Protein AF-A0A7H9B2F5-F1 (afdb_monomer_lite)

Structure (mmCIF, N/CA/C/O backbone):
data_AF-A0A7H9B2F5-F1
#
_entry.id   AF-A0A7H9B2F5-F1
#
loop_
_atom_site.group_PDB
_atom_site.id
_atom_site.type_symbol
_atom_site.label_atom_id
_atom_site.label_alt_id
_atom_site.label_comp_id
_atom_site.label_asym_id
_atom_site.label_entity_id
_atom_site.label_seq_id
_atom_site.pdbx_PDB_ins_code
_atom_site.Cartn_x
_atom_site.Cartn_y
_atom_site.Cartn_z
_atom_site.occupancy
_atom_site.B_iso_or_equiv
_atom_site.auth_seq_id
_atom_site.auth_comp_id
_atom_site.auth_asym_id
_atom_site.auth_atom_id
_atom_site.pdbx_PDB_model_num
ATOM 1 N N . MET A 1 1 ? 0.774 51.912 6.877 1.00 49.53 1 MET A N 1
ATOM 2 C CA . MET A 1 1 ? 1.762 52.799 7.530 1.00 49.53 1 MET A CA 1
ATOM 3 C C . MET A 1 1 ? 2.491 51.975 8.573 1.00 49.53 1 MET A C 1
ATOM 5 O O . MET A 1 1 ? 1.818 51.402 9.417 1.00 49.53 1 MET A O 1
ATOM 9 N N . TYR A 1 2 ? 3.813 51.846 8.476 1.00 42.84 2 TYR A N 1
ATOM 10 C CA . TYR A 1 2 ? 4.611 51.125 9.469 1.00 42.84 2 TYR A CA 1
ATOM 11 C C . TYR A 1 2 ? 5.087 52.125 10.519 1.00 42.84 2 TYR A C 1
ATOM 13 O O . TYR A 1 2 ? 5.797 53.071 10.189 1.00 42.84 2 TYR A O 1
ATOM 21 N N . PHE A 1 3 ? 4.648 51.939 11.760 1.00 46.88 3 PHE A N 1
ATOM 22 C CA . PHE A 1 3 ? 5.163 52.673 12.910 1.00 46.88 3 PHE A CA 1
ATOM 23 C C . PHE A 1 3 ? 6.195 51.792 13.604 1.00 46.88 3 PHE A C 1
ATOM 25 O O . PHE A 1 3 ? 5.877 50.684 14.030 1.00 46.88 3 PHE A O 1
ATOM 32 N N . GLN A 1 4 ? 7.429 52.280 13.685 1.00 39.31 4 GLN A N 1
ATOM 33 C CA . GLN A 1 4 ? 8.522 51.589 14.353 1.00 39.31 4 GLN A CA 1
ATOM 34 C C . GLN A 1 4 ? 8.758 52.260 15.704 1.00 39.31 4 GLN A C 1
ATOM 36 O O . GLN A 1 4 ? 9.202 53.404 15.762 1.00 39.31 4 GLN A O 1
ATOM 41 N N . VAL A 1 5 ? 8.416 51.561 16.786 1.00 49.44 5 VAL A N 1
ATOM 42 C CA . VAL A 1 5 ? 8.681 52.002 18.161 1.00 49.44 5 VAL A CA 1
ATOM 43 C C . VAL A 1 5 ? 9.896 51.223 18.672 1.00 49.44 5 VAL A C 1
ATOM 45 O O . VAL A 1 5 ? 9.888 49.994 18.580 1.00 49.44 5 VAL A O 1
ATOM 48 N N . PRO A 1 6 ? 10.955 51.879 19.177 1.00 47.12 6 PRO A N 1
ATOM 49 C CA . PRO A 1 6 ? 12.075 51.170 19.779 1.00 47.12 6 PRO A CA 1
ATOM 50 C C . PRO A 1 6 ? 11.696 50.706 21.193 1.00 47.12 6 PRO A C 1
ATOM 52 O O . PRO A 1 6 ? 11.426 51.531 22.065 1.00 47.12 6 PRO A O 1
ATOM 55 N N . CYS A 1 7 ? 11.705 49.392 21.429 1.00 45.12 7 CYS A N 1
ATOM 56 C CA . CYS A 1 7 ? 11.610 48.814 22.769 1.00 45.12 7 CYS A CA 1
ATOM 57 C C . CYS A 1 7 ? 12.839 47.956 23.089 1.00 45.12 7 CYS A C 1
ATOM 59 O O . CYS A 1 7 ? 13.355 47.208 22.258 1.00 45.12 7 CYS A O 1
ATOM 61 N N . ILE A 1 8 ? 13.287 48.145 24.325 1.00 52.19 8 ILE A N 1
ATOM 62 C CA . ILE A 1 8 ? 14.371 47.480 25.040 1.00 52.19 8 ILE A CA 1
ATOM 63 C C . ILE A 1 8 ? 13.946 46.016 25.293 1.00 52.19 8 ILE A C 1
ATOM 65 O O . ILE A 1 8 ? 12.758 45.741 25.434 1.00 52.19 8 ILE A O 1
ATOM 69 N N . ASP A 1 9 ? 14.907 45.089 25.289 1.00 50.59 9 ASP A N 1
ATOM 70 C CA . ASP A 1 9 ? 14.752 43.642 25.560 1.00 50.59 9 ASP A CA 1
ATOM 71 C C . ASP A 1 9 ? 14.281 42.719 24.416 1.00 50.59 9 ASP A C 1
ATOM 73 O O . ASP A 1 9 ? 13.688 41.664 24.638 1.00 50.59 9 ASP A O 1
ATOM 77 N N . GLY A 1 10 ? 14.648 43.039 23.170 1.00 55.56 10 GLY A N 1
ATOM 78 C CA . GLY A 1 10 ? 14.778 42.024 22.108 1.00 55.56 10 GLY A CA 1
ATOM 79 C C . GLY A 1 10 ? 13.472 41.448 21.544 1.00 55.56 10 GLY A C 1
ATOM 80 O O . GLY A 1 10 ? 13.512 40.484 20.779 1.00 55.56 10 GLY A O 1
ATOM 81 N N . LEU A 1 11 ? 12.322 42.042 21.864 1.00 46.34 11 LEU A N 1
ATOM 82 C CA . LEU A 1 11 ? 11.025 41.662 21.312 1.00 46.34 11 LEU A CA 1
ATOM 83 C C . LEU A 1 11 ? 10.592 42.670 20.235 1.00 46.34 11 LEU A C 1
ATOM 85 O O . LEU A 1 11 ? 10.123 43.764 20.542 1.00 46.34 11 LEU A O 1
ATOM 89 N N . ILE A 1 12 ? 10.739 42.310 18.956 1.00 51.47 12 ILE A N 1
ATOM 90 C CA . ILE A 1 12 ? 10.224 43.121 17.843 1.00 51.47 12 ILE A CA 1
ATOM 91 C C . ILE A 1 12 ? 8.758 42.748 17.612 1.00 51.47 12 ILE A C 1
ATOM 93 O O . ILE A 1 12 ? 8.454 41.673 17.095 1.00 51.47 12 ILE A O 1
ATOM 97 N N . ILE A 1 13 ? 7.840 43.642 17.983 1.00 52.41 13 ILE A N 1
ATOM 98 C CA . ILE A 1 13 ? 6.408 43.502 17.697 1.00 52.41 13 ILE A CA 1
ATOM 99 C C . ILE A 1 13 ? 6.104 44.264 16.404 1.00 52.41 13 ILE A C 1
ATOM 101 O O . ILE A 1 13 ?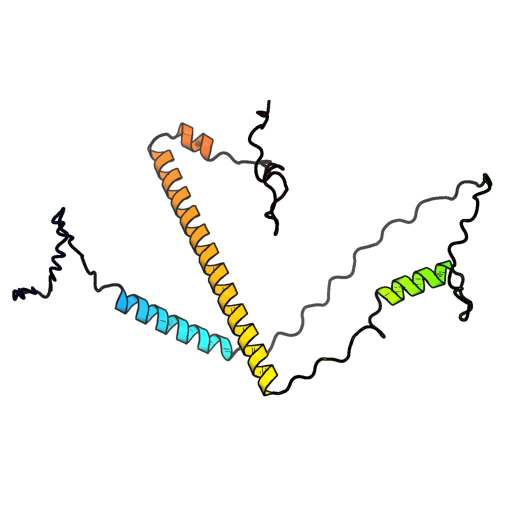 6.167 45.491 16.366 1.00 52.41 13 ILE A O 1
ATOM 105 N N . ALA A 1 14 ? 5.770 43.540 15.334 1.00 52.62 14 ALA A N 1
ATOM 106 C CA . ALA A 1 14 ? 5.334 44.133 14.073 1.00 52.62 14 ALA A CA 1
ATOM 107 C C . ALA A 1 14 ? 3.800 44.160 14.001 1.00 52.62 14 ALA A C 1
ATOM 109 O O . ALA A 1 14 ? 3.149 43.116 14.026 1.00 52.62 14 ALA A O 1
ATOM 110 N N . PHE A 1 15 ? 3.220 45.356 13.883 1.00 47.34 15 PHE A N 1
ATOM 111 C CA . PHE A 1 15 ? 1.785 45.542 13.668 1.00 47.34 15 PHE A CA 1
ATOM 112 C C . PHE A 1 15 ? 1.489 45.635 12.170 1.00 47.34 15 PHE A C 1
ATOM 114 O O . PHE A 1 15 ? 1.971 46.541 11.489 1.00 47.34 15 PHE A O 1
ATOM 121 N N . VAL A 1 16 ? 0.663 44.724 11.654 1.00 50.44 16 VAL A N 1
ATOM 122 C CA . VAL A 1 16 ? 0.131 44.808 10.288 1.00 50.44 16 VAL A CA 1
ATOM 123 C C . VAL A 1 16 ? -1.347 45.160 10.381 1.00 50.44 16 VAL A C 1
ATOM 125 O O . VAL A 1 16 ? -2.186 44.319 10.687 1.00 50.44 16 VAL A O 1
ATOM 128 N N . VAL A 1 17 ? -1.665 46.430 10.134 1.00 48.66 17 VAL A N 1
ATOM 129 C CA . VAL A 1 17 ? -3.048 46.912 10.055 1.00 48.66 17 VAL A CA 1
ATOM 130 C C . VAL A 1 17 ? -3.530 46.715 8.622 1.00 48.66 17 VAL A C 1
ATOM 132 O O . VAL A 1 17 ? -3.062 47.397 7.710 1.00 48.66 17 VAL A O 1
ATOM 135 N N . THR A 1 18 ? -4.452 45.776 8.413 1.00 48.97 18 THR A N 1
ATOM 136 C CA . THR A 1 18 ? -5.140 45.602 7.128 1.00 48.97 18 THR A CA 1
ATOM 137 C C . THR A 1 18 ? -6.490 46.314 7.180 1.00 48.97 18 THR A C 1
ATOM 139 O O . THR A 1 18 ? -7.302 46.082 8.070 1.00 48.97 18 THR A O 1
ATOM 142 N N . PHE A 1 19 ? -6.709 47.245 6.249 1.00 42.31 19 PHE A N 1
ATOM 143 C CA . PHE A 1 19 ? -7.949 48.012 6.142 1.00 42.31 19 PHE A CA 1
ATOM 144 C C . PHE A 1 19 ? -8.913 47.271 5.211 1.00 42.31 19 PHE A C 1
ATOM 146 O O . PHE A 1 19 ? -8.687 47.201 4.003 1.00 42.31 19 PHE A O 1
ATOM 153 N N . HIS A 1 20 ? -9.988 46.720 5.772 1.00 44.94 20 HIS A N 1
ATOM 154 C CA . HIS A 1 20 ? -11.101 46.151 5.016 1.00 44.94 20 HIS A CA 1
ATOM 155 C C . HIS A 1 20 ? -12.390 46.886 5.420 1.00 44.94 20 HIS A C 1
ATOM 157 O O . HIS A 1 20 ? -12.551 47.191 6.603 1.00 44.94 20 HIS A O 1
ATOM 163 N N . PRO A 1 21 ? -13.305 47.213 4.487 1.00 55.81 21 PRO A N 1
ATOM 164 C CA . PRO A 1 21 ? -14.324 48.242 4.712 1.00 55.81 21 PRO A CA 1
ATOM 165 C C . PRO A 1 21 ? -15.425 47.878 5.726 1.00 55.81 21 PRO A C 1
ATOM 167 O O . PRO A 1 21 ? -16.288 48.710 5.976 1.00 55.81 21 PRO A O 1
ATOM 170 N N . PHE A 1 22 ? -15.403 46.686 6.336 1.00 48.56 22 PHE A N 1
ATOM 171 C CA . PHE A 1 22 ? -16.465 46.235 7.245 1.00 48.56 22 PHE A CA 1
ATOM 172 C C . PHE A 1 22 ? -16.018 45.654 8.598 1.00 48.56 22 PHE A C 1
ATOM 174 O O . PHE A 1 22 ? -16.879 45.275 9.387 1.00 48.56 22 PHE A O 1
ATOM 181 N N . CYS A 1 23 ? -14.724 45.608 8.938 1.00 43.06 23 CYS A N 1
ATOM 182 C CA . CYS A 1 23 ? -14.305 45.240 10.301 1.00 43.06 23 CYS A CA 1
ATOM 183 C C . CYS A 1 23 ? -12.811 45.510 10.534 1.00 43.06 23 CYS A C 1
ATOM 185 O O . CYS A 1 23 ? -11.985 45.058 9.742 1.00 43.06 23 CYS A O 1
ATOM 187 N N . MET A 1 24 ? -12.447 46.186 11.632 1.00 40.00 24 MET A N 1
ATOM 188 C CA . MET A 1 24 ? -11.059 46.218 12.111 1.00 40.00 24 MET A CA 1
ATOM 189 C C . MET A 1 24 ? -10.807 45.000 13.001 1.00 40.00 24 MET A C 1
ATOM 191 O O . MET A 1 24 ? -11.323 44.930 14.114 1.00 40.00 24 MET A O 1
ATOM 195 N N . ILE A 1 25 ? -9.993 44.055 12.530 1.00 46.81 25 ILE A N 1
ATOM 196 C CA . ILE A 1 25 ? -9.502 42.933 13.338 1.00 46.81 25 ILE A CA 1
ATOM 197 C C . ILE A 1 25 ? -8.002 43.143 13.553 1.00 46.81 25 ILE A C 1
ATOM 199 O O . ILE A 1 25 ? -7.230 43.155 12.597 1.00 46.81 25 ILE A O 1
ATOM 203 N N . ILE A 1 26 ? -7.587 43.310 14.811 1.00 48.00 26 ILE A N 1
ATOM 204 C CA . ILE A 1 26 ? -6.173 43.325 15.199 1.00 48.00 26 ILE A CA 1
ATOM 205 C C . ILE A 1 26 ? -5.776 41.882 15.515 1.00 48.00 26 ILE A C 1
ATOM 207 O O . ILE A 1 26 ? -6.131 41.347 16.564 1.00 48.00 26 ILE A O 1
ATOM 211 N N . THR A 1 27 ? -5.061 41.228 14.602 1.00 50.88 27 THR A N 1
ATOM 212 C CA . THR A 1 27 ? -4.511 39.887 14.841 1.00 50.88 27 THR A CA 1
ATOM 213 C C . THR A 1 27 ? -3.106 39.989 15.426 1.00 50.88 27 THR A C 1
ATOM 215 O O . THR A 1 27 ? -2.195 40.496 14.771 1.00 50.88 27 THR A O 1
ATOM 218 N N . PHE A 1 28 ? -2.920 39.475 16.643 1.00 49.50 28 PHE A N 1
ATOM 219 C CA . PHE A 1 28 ? -1.603 39.270 17.246 1.00 49.50 28 PHE A CA 1
ATOM 220 C C . PHE A 1 28 ? -0.952 38.024 16.639 1.00 49.50 28 PHE A C 1
ATOM 222 O O . PHE A 1 28 ? -1.488 36.923 16.753 1.00 49.50 28 PHE A O 1
ATOM 229 N N . PHE A 1 29 ? 0.201 38.190 15.991 1.00 48.59 29 PHE A N 1
ATOM 230 C CA . PHE A 1 29 ? 0.968 37.086 15.420 1.00 48.59 29 PHE A CA 1
ATOM 231 C C . PHE A 1 29 ? 2.245 36.885 16.241 1.00 48.59 29 PHE A C 1
ATOM 233 O O . PHE A 1 29 ? 3.187 37.671 16.161 1.00 48.59 29 PHE A O 1
ATOM 240 N N . GLN A 1 30 ? 2.251 35.856 17.087 1.00 45.12 30 GLN A N 1
ATOM 241 C CA . GLN A 1 30 ? 3.385 35.511 17.938 1.00 45.12 30 GLN A CA 1
ATOM 242 C C . GLN A 1 30 ? 4.380 34.663 17.135 1.00 45.12 30 GLN A C 1
ATOM 244 O O . GLN A 1 30 ? 4.154 33.478 16.899 1.00 45.12 30 GLN A O 1
ATOM 249 N N . ILE A 1 31 ? 5.478 35.275 16.685 1.00 51.62 31 ILE A N 1
ATOM 250 C CA . ILE A 1 31 ? 6.551 34.585 15.955 1.00 51.62 31 ILE A CA 1
ATOM 251 C C . ILE A 1 31 ? 7.520 33.982 16.978 1.00 51.62 31 ILE A C 1
ATOM 253 O O . ILE A 1 31 ? 8.380 34.671 17.521 1.00 51.62 31 ILE A O 1
ATOM 257 N N . GLN A 1 32 ? 7.386 32.684 17.261 1.00 49.34 32 GLN A N 1
ATOM 258 C CA . GLN A 1 32 ? 8.409 31.936 17.995 1.00 49.34 32 GLN A CA 1
ATOM 259 C C . GLN A 1 32 ? 9.575 31.603 17.055 1.00 49.34 32 GLN A C 1
ATOM 261 O O . GLN A 1 32 ? 9.466 30.750 16.180 1.00 49.34 32 GLN A O 1
ATOM 266 N N . HIS A 1 33 ? 10.719 32.248 17.272 1.00 54.28 33 HIS A N 1
ATOM 267 C CA . HIS A 1 33 ? 11.975 32.044 16.536 1.00 54.28 33 HIS A CA 1
ATOM 268 C C . HIS A 1 33 ? 12.666 30.681 16.795 1.00 54.28 33 HIS A C 1
ATOM 270 O O . HIS A 1 33 ? 13.777 30.457 16.324 1.00 54.28 33 HIS A O 1
ATOM 276 N N . ALA A 1 34 ? 12.034 29.760 17.531 1.00 53.81 34 ALA A N 1
ATOM 277 C CA . ALA A 1 34 ? 12.661 28.525 18.014 1.00 53.81 34 ALA A CA 1
ATOM 278 C C . ALA A 1 34 ? 12.701 27.369 16.992 1.00 53.81 34 ALA A C 1
ATOM 280 O O . ALA A 1 34 ? 13.376 26.374 17.223 1.00 53.81 34 ALA A O 1
ATOM 281 N N . THR A 1 35 ? 12.003 27.460 15.857 1.00 58.97 35 THR A N 1
ATOM 282 C CA . THR A 1 35 ? 11.852 26.311 14.940 1.00 58.97 35 THR A CA 1
ATOM 283 C C . THR A 1 35 ? 12.919 26.227 13.847 1.00 58.97 35 THR A C 1
ATOM 285 O O . THR A 1 35 ? 13.112 25.161 13.267 1.00 58.97 35 THR A O 1
ATOM 288 N N . LEU A 1 36 ? 13.638 27.314 13.552 1.00 59.78 36 LEU A N 1
ATOM 289 C CA . LEU A 1 36 ? 14.577 27.350 12.424 1.00 59.78 36 LEU A CA 1
ATOM 290 C C . LEU A 1 36 ? 15.917 26.664 12.726 1.00 59.78 36 LEU A C 1
ATOM 292 O O . LEU A 1 36 ? 16.461 25.988 11.855 1.00 59.78 36 LEU A O 1
ATOM 296 N N . THR A 1 37 ? 16.432 26.780 13.953 1.00 61.34 37 THR A N 1
ATOM 297 C CA . THR A 1 37 ? 17.691 26.127 14.353 1.00 61.34 37 THR A CA 1
ATOM 298 C C . THR A 1 37 ? 17.519 24.624 14.552 1.00 61.34 37 THR A C 1
ATOM 300 O O . THR A 1 37 ? 18.379 23.843 14.145 1.00 61.34 37 THR A O 1
ATOM 303 N N . ASP A 1 38 ? 16.374 24.197 15.086 1.00 65.50 38 ASP A N 1
ATOM 304 C CA . ASP A 1 38 ? 16.067 22.778 15.270 1.00 65.50 38 ASP A CA 1
ATOM 305 C C . ASP A 1 38 ? 15.912 22.059 13.925 1.00 65.50 38 ASP A C 1
ATOM 307 O O . ASP A 1 38 ? 16.462 20.974 13.734 1.00 65.50 38 ASP A O 1
ATOM 311 N N . LEU A 1 39 ? 15.261 22.691 12.943 1.00 68.50 39 LEU A N 1
ATOM 312 C CA . LEU A 1 39 ? 15.142 22.127 11.597 1.00 68.50 39 LEU A CA 1
ATOM 313 C C . LEU A 1 39 ? 16.494 22.020 10.877 1.00 68.50 39 LEU A C 1
ATOM 315 O O . LEU A 1 39 ? 16.726 21.029 10.185 1.00 68.50 39 LEU A O 1
ATOM 319 N N . LEU A 1 40 ? 17.405 22.979 11.077 1.00 74.62 40 LEU A N 1
ATOM 320 C CA . LEU A 1 40 ? 18.754 22.948 10.498 1.00 74.62 40 LEU A CA 1
ATOM 321 C C . LEU A 1 40 ? 19.593 21.782 11.048 1.00 74.62 40 LEU A C 1
ATOM 323 O O . LEU A 1 40 ? 20.203 21.047 10.272 1.00 74.62 40 LEU A O 1
ATOM 327 N N . THR A 1 41 ? 19.549 21.532 12.361 1.00 72.25 41 THR A N 1
ATOM 328 C CA . THR A 1 41 ? 20.284 20.401 12.965 1.00 72.25 41 THR A CA 1
ATOM 329 C C . THR A 1 41 ? 19.709 19.034 12.574 1.00 72.25 41 THR A C 1
ATOM 331 O O . THR A 1 41 ? 20.451 18.055 12.451 1.00 72.25 41 THR A O 1
ATOM 334 N N . ILE A 1 42 ? 18.395 18.944 12.336 1.00 76.00 42 ILE A N 1
ATOM 335 C CA . ILE A 1 42 ? 17.743 17.726 11.830 1.00 76.00 42 ILE A CA 1
ATOM 336 C C . ILE A 1 42 ? 18.176 17.446 10.382 1.00 76.00 42 ILE A C 1
ATOM 338 O O . ILE A 1 42 ? 18.455 16.294 10.038 1.00 76.00 42 ILE A O 1
ATOM 342 N N . LEU A 1 43 ? 18.291 18.489 9.556 1.00 76.62 43 LEU A N 1
ATOM 343 C CA . LEU A 1 43 ? 18.748 18.388 8.167 1.00 76.62 43 LEU A CA 1
ATOM 344 C C . LEU A 1 43 ? 20.214 17.938 8.075 1.00 76.62 43 LEU A C 1
ATOM 346 O O . LEU A 1 43 ? 20.525 17.022 7.312 1.00 76.62 43 LEU A O 1
ATOM 350 N N . GLU A 1 44 ? 21.101 18.488 8.907 1.00 77.88 44 GLU A N 1
ATOM 351 C CA . GLU A 1 44 ? 22.510 18.068 8.959 1.00 77.88 44 GLU A CA 1
ATOM 352 C C . GLU A 1 44 ? 22.676 16.605 9.405 1.00 77.88 44 GLU A C 1
ATOM 354 O O . GLU A 1 44 ? 23.494 15.867 8.845 1.00 77.88 44 GLU A O 1
ATOM 359 N N . ARG A 1 45 ? 21.855 16.131 10.356 1.00 75.69 45 ARG A N 1
ATOM 360 C CA . ARG A 1 45 ? 21.855 14.712 10.763 1.00 75.69 45 ARG A CA 1
ATOM 361 C C . ARG A 1 45 ? 21.381 13.782 9.648 1.00 75.69 45 ARG A C 1
ATOM 363 O O . ARG A 1 45 ? 21.946 12.698 9.496 1.00 75.69 45 ARG A O 1
ATOM 370 N N . GLN A 1 46 ? 20.382 14.184 8.860 1.00 73.31 46 GLN A N 1
ATOM 371 C CA . GLN A 1 46 ? 19.911 13.373 7.733 1.00 73.31 46 GLN A CA 1
ATOM 372 C C . GLN A 1 46 ? 20.941 13.278 6.605 1.00 73.31 46 GLN A C 1
ATOM 374 O O . GLN A 1 46 ? 21.150 12.191 6.066 1.00 73.31 46 GLN A O 1
ATOM 379 N N . ILE A 1 47 ? 21.633 14.375 6.285 1.00 76.94 47 ILE A N 1
ATOM 380 C CA . ILE A 1 47 ? 22.670 14.383 5.243 1.00 76.94 47 ILE A CA 1
ATOM 381 C C . ILE A 1 47 ? 23.832 13.451 5.624 1.00 76.94 47 ILE A C 1
ATOM 383 O O . ILE A 1 47 ? 24.314 12.693 4.780 1.00 76.94 47 ILE A O 1
ATOM 387 N N . LYS A 1 48 ? 24.226 13.418 6.904 1.00 75.44 48 LYS A N 1
ATOM 388 C CA . LYS A 1 48 ? 25.293 12.529 7.390 1.00 75.44 48 LYS A CA 1
ATOM 389 C C . LYS A 1 48 ? 24.897 11.045 7.351 1.00 75.44 48 LYS A C 1
ATOM 391 O O . LYS A 1 48 ? 25.682 10.218 6.895 1.00 75.44 48 LYS A O 1
ATOM 396 N N . GLN A 1 49 ? 23.660 10.701 7.726 1.00 71.81 49 GLN A N 1
ATOM 397 C CA . GLN A 1 49 ? 23.169 9.314 7.647 1.00 71.81 49 GLN A CA 1
ATOM 398 C C . GLN A 1 49 ? 23.049 8.788 6.209 1.00 71.81 49 GLN A C 1
ATOM 400 O O . GLN A 1 49 ? 23.281 7.602 5.971 1.00 71.81 49 GLN A O 1
ATOM 405 N N . MET A 1 50 ? 22.729 9.649 5.238 1.00 69.31 50 MET A N 1
ATOM 406 C CA . MET A 1 50 ? 22.667 9.234 3.833 1.00 69.31 50 MET A CA 1
ATOM 407 C C . MET A 1 50 ? 24.051 8.975 3.221 1.00 69.31 50 MET A C 1
ATOM 409 O O . MET A 1 50 ? 24.164 8.138 2.325 1.00 69.31 50 MET A O 1
ATOM 413 N N . PHE A 1 51 ? 25.103 9.640 3.709 1.00 60.12 51 PHE A N 1
ATOM 414 C CA . PHE A 1 51 ? 26.464 9.452 3.200 1.00 60.12 51 PHE A CA 1
ATOM 415 C C . PHE A 1 51 ? 27.122 8.166 3.736 1.00 60.12 51 PHE A C 1
ATOM 417 O O . PHE A 1 51 ? 27.743 7.430 2.971 1.00 60.12 51 PHE A O 1
ATOM 424 N N . GLU A 1 52 ? 26.900 7.822 5.010 1.00 59.59 52 GLU A N 1
ATOM 425 C CA . GLU A 1 52 ? 27.437 6.594 5.626 1.00 59.59 52 GLU A CA 1
ATOM 426 C C . GLU A 1 52 ? 26.780 5.306 5.082 1.00 59.59 52 GLU A C 1
ATOM 428 O O . GLU A 1 52 ? 27.412 4.254 5.012 1.00 59.59 52 GLU A O 1
ATOM 433 N N . SER A 1 53 ? 25.517 5.372 4.639 1.00 54.28 53 SER A N 1
ATOM 434 C CA . SER A 1 53 ? 24.808 4.207 4.084 1.00 54.28 53 SER A CA 1
ATOM 435 C C . SER A 1 53 ? 25.248 3.837 2.658 1.00 54.28 53 SER A C 1
ATOM 437 O O . SER A 1 53 ? 24.874 2.767 2.176 1.00 54.28 53 SER A O 1
ATOM 439 N N . SER A 1 54 ? 26.011 4.691 1.964 1.00 49.16 54 SER A N 1
ATOM 440 C CA . SER A 1 54 ? 26.383 4.474 0.557 1.00 49.16 54 SER A CA 1
ATOM 441 C C . SER A 1 54 ? 27.761 3.824 0.362 1.00 49.16 54 SER A C 1
ATOM 443 O O . SER A 1 54 ? 28.076 3.422 -0.759 1.00 49.16 54 SER A O 1
ATOM 445 N N . SER A 1 55 ? 28.584 3.695 1.407 1.00 50.72 55 SER A N 1
ATOM 446 C CA . SER A 1 55 ? 29.951 3.149 1.318 1.00 50.72 55 SER A CA 1
ATOM 447 C C . SER A 1 55 ? 30.087 1.684 1.772 1.00 50.72 55 SER A C 1
ATOM 449 O O . SER A 1 55 ? 31.163 1.105 1.640 1.00 50.72 55 SER A O 1
ATOM 451 N N . GLY A 1 56 ? 29.007 1.045 2.244 1.00 46.50 56 GLY A N 1
ATOM 452 C CA . GLY A 1 56 ? 29.064 -0.242 2.955 1.00 46.50 56 GLY A CA 1
ATOM 453 C C . GLY A 1 56 ? 28.199 -1.382 2.404 1.00 46.50 56 GLY A C 1
ATOM 454 O O . GLY A 1 56 ? 27.637 -2.138 3.189 1.00 46.50 56 GLY A O 1
ATOM 455 N N . SER A 1 57 ? 28.036 -1.537 1.085 1.00 44.12 57 SER A N 1
ATOM 456 C CA . SER A 1 57 ? 27.246 -2.655 0.522 1.00 44.12 57 SER A CA 1
ATOM 457 C C . SER A 1 57 ? 27.940 -3.360 -0.646 1.00 44.12 57 SER A C 1
ATOM 459 O O . SER A 1 57 ? 27.411 -3.470 -1.749 1.00 44.12 57 SER A O 1
ATOM 461 N N . ARG A 1 58 ? 29.144 -3.882 -0.394 1.00 47.41 58 ARG A N 1
ATOM 462 C CA . ARG A 1 58 ? 29.608 -5.122 -1.034 1.00 47.41 58 ARG A CA 1
ATOM 463 C C . ARG A 1 58 ? 29.436 -6.238 -0.005 1.00 47.41 58 ARG A C 1
ATOM 465 O O . ARG A 1 58 ? 29.826 -6.046 1.137 1.00 47.41 58 ARG A O 1
ATOM 472 N N . LEU A 1 59 ? 28.927 -7.384 -0.462 1.00 45.50 59 LEU A N 1
ATOM 473 C CA . LEU A 1 59 ? 28.599 -8.627 0.262 1.00 45.50 59 LEU A CA 1
ATOM 474 C C . LEU A 1 59 ? 27.122 -8.747 0.668 1.00 45.50 59 LEU A C 1
ATOM 476 O O . LEU A 1 59 ? 26.641 -8.104 1.591 1.00 45.50 59 LEU A O 1
ATOM 480 N N . GLY A 1 60 ? 26.412 -9.617 -0.055 1.00 35.16 60 GLY A N 1
ATOM 481 C CA . GLY A 1 60 ? 25.023 -9.978 0.236 1.00 35.16 60 GLY A CA 1
ATOM 482 C C . GLY A 1 60 ? 24.292 -10.727 -0.883 1.00 35.16 60 GLY A C 1
ATOM 483 O O . GLY A 1 60 ? 23.072 -10.676 -0.948 1.00 35.16 60 GLY A O 1
ATOM 484 N N . LEU A 1 61 ? 25.005 -11.403 -1.790 1.00 42.56 61 LEU A N 1
ATOM 485 C CA . LEU A 1 61 ? 24.420 -12.388 -2.701 1.00 42.56 61 LEU A CA 1
ATOM 486 C C . LEU A 1 61 ? 24.699 -13.767 -2.111 1.00 42.56 61 LEU A C 1
ATOM 488 O O . LEU A 1 61 ? 25.835 -14.221 -2.186 1.00 42.56 61 LEU A O 1
ATOM 492 N N . THR A 1 62 ? 23.690 -14.376 -1.484 1.00 47.41 62 THR A N 1
ATOM 493 C CA . THR A 1 62 ? 23.418 -15.832 -1.403 1.00 47.41 62 THR A CA 1
ATOM 494 C C . THR A 1 62 ? 22.446 -16.112 -0.256 1.00 47.41 62 THR A C 1
ATOM 496 O O . THR A 1 62 ? 22.858 -16.483 0.832 1.00 47.41 62 THR A O 1
ATOM 499 N N . LEU A 1 63 ? 21.136 -15.963 -0.482 1.00 43.62 63 LEU A N 1
ATOM 500 C CA . LEU A 1 63 ? 20.140 -16.714 0.299 1.00 43.62 63 LEU A CA 1
ATOM 501 C C . LEU A 1 63 ? 18.769 -16.715 -0.389 1.00 43.62 63 LEU A C 1
ATOM 503 O O . LEU A 1 63 ? 17.803 -16.150 0.098 1.00 43.62 63 LEU A O 1
ATOM 507 N N . MET A 1 64 ? 18.688 -17.347 -1.558 1.00 40.66 64 MET A N 1
ATOM 508 C CA . MET A 1 64 ? 17.417 -17.754 -2.170 1.00 40.66 64 MET A CA 1
ATOM 509 C C . MET A 1 64 ? 17.617 -19.139 -2.785 1.00 40.66 64 MET A C 1
ATOM 511 O O . MET A 1 64 ? 17.719 -19.300 -3.996 1.00 40.66 64 MET A O 1
ATOM 515 N N . SER A 1 65 ? 17.748 -20.145 -1.926 1.00 44.28 65 SER A N 1
ATOM 516 C CA . SER A 1 65 ? 17.641 -21.548 -2.319 1.00 44.28 65 SER A CA 1
ATOM 517 C C . SER A 1 65 ? 17.037 -22.303 -1.145 1.00 44.28 65 SER A C 1
ATOM 519 O O . SER A 1 65 ? 17.761 -22.739 -0.261 1.00 44.28 65 SER A O 1
ATOM 521 N N . ASN A 1 66 ? 15.703 -22.283 -1.059 1.00 45.75 66 ASN A N 1
ATOM 522 C CA . ASN A 1 66 ? 14.859 -23.248 -0.341 1.00 45.75 66 ASN A CA 1
ATOM 523 C C . ASN A 1 66 ? 13.399 -22.782 -0.403 1.00 45.75 66 ASN A C 1
ATOM 525 O O . ASN A 1 66 ? 12.898 -22.133 0.509 1.00 45.75 66 ASN A O 1
ATOM 529 N N . MET A 1 67 ? 12.718 -23.092 -1.505 1.00 41.59 67 MET A N 1
ATOM 530 C CA . MET A 1 67 ? 11.253 -23.031 -1.588 1.00 41.59 67 MET A CA 1
ATOM 531 C C . MET A 1 67 ? 10.784 -23.823 -2.812 1.00 41.59 67 MET A C 1
ATOM 533 O O . MET A 1 67 ? 10.336 -23.273 -3.813 1.00 41.59 67 MET A O 1
ATOM 537 N N . LEU A 1 68 ? 10.965 -25.144 -2.765 1.00 40.31 68 LEU A N 1
ATOM 538 C CA . LEU A 1 68 ? 10.333 -26.056 -3.719 1.00 40.31 68 LEU A CA 1
ATOM 539 C C . LEU A 1 68 ? 10.256 -27.466 -3.131 1.00 40.31 68 LEU A C 1
ATOM 541 O O . LEU A 1 68 ? 10.956 -28.376 -3.559 1.00 40.31 68 LEU A O 1
ATOM 545 N N . LEU A 1 69 ? 9.411 -27.648 -2.114 1.00 42.94 69 LEU A N 1
ATOM 546 C CA . LEU A 1 69 ? 9.027 -28.995 -1.699 1.00 42.94 69 LEU A CA 1
ATOM 547 C C . LEU A 1 69 ? 7.663 -29.048 -1.004 1.00 42.94 69 LEU A C 1
ATOM 549 O O . LEU A 1 69 ? 7.572 -29.423 0.156 1.00 42.94 69 LEU A O 1
ATOM 553 N N . ILE A 1 70 ? 6.586 -28.717 -1.715 1.00 41.66 70 ILE A N 1
ATOM 554 C CA . ILE A 1 70 ? 5.244 -29.176 -1.335 1.00 41.66 70 ILE A CA 1
ATOM 555 C C . ILE A 1 70 ? 4.476 -29.494 -2.617 1.00 41.66 70 ILE A C 1
ATOM 557 O O . ILE A 1 70 ? 4.100 -28.586 -3.348 1.00 41.66 70 ILE A O 1
ATOM 561 N N . ASN A 1 71 ? 4.321 -30.788 -2.913 1.00 38.47 71 ASN A N 1
ATOM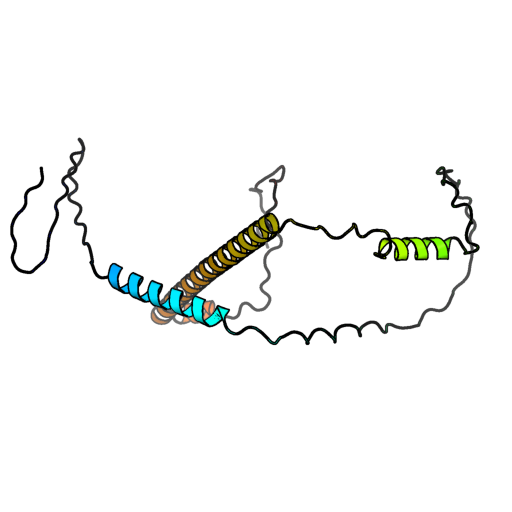 562 C CA . ASN A 1 71 ? 3.094 -31.396 -3.444 1.00 38.47 71 ASN A CA 1
ATOM 563 C C . ASN A 1 71 ? 3.318 -32.898 -3.650 1.00 38.47 71 ASN A C 1
ATOM 565 O O . ASN A 1 71 ? 3.636 -33.379 -4.736 1.00 38.47 71 ASN A O 1
ATOM 569 N N . LYS A 1 72 ? 3.138 -33.643 -2.558 1.00 41.22 72 LYS A N 1
ATOM 570 C CA . LYS A 1 72 ? 2.941 -35.090 -2.555 1.00 41.22 72 LYS A CA 1
ATOM 571 C C . LYS A 1 72 ? 1.492 -35.300 -2.126 1.00 41.22 72 LYS A C 1
ATOM 573 O O . LYS A 1 72 ? 1.192 -35.269 -0.941 1.00 41.22 72 LYS A O 1
ATOM 578 N N . CYS A 1 73 ? 0.585 -35.405 -3.093 1.00 33.06 73 CYS A N 1
ATOM 579 C CA . CYS A 1 73 ? -0.818 -35.732 -2.853 1.00 33.06 73 CYS A CA 1
ATOM 580 C C . CYS A 1 73 ? -1.182 -36.994 -3.636 1.00 33.06 73 CYS A C 1
ATOM 582 O O . CYS A 1 73 ? -1.228 -36.989 -4.861 1.00 33.06 73 CYS A O 1
ATOM 584 N N . ALA A 1 74 ? -1.358 -38.058 -2.852 1.00 37.91 74 ALA A N 1
ATOM 585 C CA . ALA A 1 74 ? -2.319 -39.147 -2.978 1.00 37.91 74 ALA A CA 1
ATOM 586 C C . ALA A 1 74 ? -2.608 -39.733 -4.374 1.00 37.91 74 ALA A C 1
ATOM 588 O O . ALA A 1 74 ? -3.384 -39.199 -5.163 1.00 37.91 74 ALA A O 1
ATOM 589 N N . LEU A 1 75 ? -2.082 -40.945 -4.586 1.00 34.81 75 LEU A N 1
ATOM 590 C CA . LEU A 1 75 ? -2.745 -41.967 -5.392 1.00 34.81 75 LEU A CA 1
ATOM 591 C C . LEU A 1 75 ? -4.005 -42.453 -4.661 1.00 34.81 75 LEU A C 1
ATOM 593 O O . LEU A 1 75 ? -3.933 -42.796 -3.483 1.00 34.81 75 LEU A O 1
ATOM 597 N N . GLY A 1 76 ? -5.115 -42.575 -5.387 1.00 37.84 76 GLY A N 1
ATOM 598 C CA . GLY A 1 76 ? -6.273 -43.343 -4.936 1.00 37.84 76 GLY A CA 1
ATOM 599 C C . GLY A 1 76 ? -7.552 -43.025 -5.704 1.00 37.84 76 GLY A C 1
ATOM 600 O O . GLY A 1 76 ? -8.332 -42.201 -5.247 1.00 37.84 76 GLY A O 1
ATOM 601 N N . ALA A 1 77 ? -7.787 -43.691 -6.840 1.00 36.41 77 ALA A N 1
ATOM 602 C CA . ALA A 1 77 ? -9.135 -43.924 -7.377 1.00 36.41 77 ALA A CA 1
ATOM 603 C C . ALA A 1 77 ? -9.109 -45.013 -8.467 1.00 36.41 77 ALA A C 1
ATOM 605 O O . ALA A 1 77 ? -8.357 -44.921 -9.436 1.00 36.41 77 ALA A O 1
ATOM 606 N N . ALA A 1 78 ? -9.927 -46.051 -8.283 1.00 42.72 78 ALA A N 1
ATOM 607 C CA . ALA A 1 78 ? -10.125 -47.176 -9.197 1.00 42.72 78 ALA A CA 1
ATOM 608 C C . ALA A 1 78 ? -11.023 -46.809 -10.407 1.00 42.72 78 ALA A C 1
ATOM 610 O O . ALA A 1 78 ? -11.821 -45.876 -10.305 1.00 42.72 78 ALA A O 1
ATOM 611 N N . PRO A 1 79 ? -10.955 -47.544 -11.538 1.00 43.44 79 PRO A N 1
ATOM 612 C CA . PRO A 1 79 ? -11.792 -47.283 -12.711 1.00 43.44 79 PRO A CA 1
ATOM 613 C C . PRO A 1 79 ? -13.130 -48.045 -12.672 1.00 43.44 79 PRO A C 1
ATOM 615 O O . PRO A 1 79 ? -13.159 -49.267 -12.527 1.00 43.44 79 PRO A O 1
ATOM 618 N N . ALA A 1 80 ? -14.242 -47.338 -12.896 1.00 43.00 80 ALA A N 1
ATOM 619 C CA . ALA A 1 80 ? -15.564 -47.928 -13.110 1.00 43.00 80 ALA A CA 1
ATOM 620 C C . ALA A 1 80 ? -16.114 -47.601 -14.518 1.00 43.00 80 ALA A C 1
ATOM 622 O O . ALA A 1 80 ? -16.384 -46.451 -14.835 1.00 43.00 80 ALA A O 1
ATOM 623 N N . LYS A 1 81 ? -16.236 -48.666 -15.327 1.00 41.66 81 LYS A N 1
ATOM 624 C CA . LYS A 1 81 ? -17.255 -49.037 -16.344 1.00 41.66 81 LYS A CA 1
ATOM 625 C C . LYS A 1 81 ? -17.827 -47.974 -17.327 1.00 41.66 81 LYS A C 1
ATOM 627 O O . LYS A 1 81 ? -18.559 -47.070 -16.952 1.00 41.66 81 LYS A O 1
ATOM 632 N N . ASN A 1 82 ? -17.581 -48.225 -18.622 1.00 43.66 82 ASN A N 1
ATOM 633 C CA . ASN A 1 82 ? -18.243 -47.697 -19.842 1.00 43.66 82 ASN A CA 1
ATOM 634 C C . ASN A 1 82 ? -19.651 -48.325 -20.074 1.00 43.66 82 ASN A C 1
ATOM 636 O O . ASN A 1 82 ? -19.941 -49.313 -19.396 1.00 43.66 82 ASN A O 1
ATOM 640 N N . PRO A 1 83 ? -20.425 -48.005 -21.149 1.00 54.09 83 PRO A N 1
ATOM 641 C CA . PRO A 1 83 ? -20.588 -46.771 -21.953 1.00 54.09 83 PRO A CA 1
ATOM 642 C C . PRO A 1 83 ? -22.080 -46.401 -22.219 1.00 54.09 83 PRO A C 1
ATOM 644 O O . PRO A 1 83 ? -22.972 -47.239 -22.127 1.00 54.09 83 PRO A O 1
ATOM 647 N N . SER A 1 84 ? -22.359 -45.194 -22.724 1.00 44.56 84 SER A N 1
ATOM 648 C CA . SER A 1 84 ? -23.510 -44.984 -23.621 1.00 44.56 84 SER A CA 1
ATOM 649 C C . SER A 1 84 ? -23.144 -44.009 -24.744 1.00 44.56 84 SER A C 1
ATOM 651 O O . SER A 1 84 ? -22.736 -42.869 -24.532 1.00 44.56 84 SER A O 1
ATOM 653 N N . ILE A 1 85 ? -23.208 -44.524 -25.972 1.00 51.97 85 ILE A N 1
ATOM 654 C CA . ILE A 1 85 ? -22.881 -43.825 -27.214 1.00 51.97 85 ILE A CA 1
ATOM 655 C C . ILE A 1 85 ? -24.134 -43.053 -27.636 1.00 51.97 85 ILE A C 1
ATOM 657 O O . ILE A 1 85 ? -25.034 -43.602 -28.262 1.00 51.97 85 ILE A O 1
ATOM 661 N N . GLY A 1 86 ? -24.202 -41.781 -27.247 1.00 50.88 86 GLY A N 1
ATOM 662 C CA . GLY A 1 86 ? -25.119 -40.802 -27.825 1.00 50.88 86 GLY A CA 1
ATOM 663 C C . GLY A 1 86 ? -24.443 -40.110 -29.005 1.00 50.88 86 GLY A C 1
ATOM 664 O O . GLY A 1 86 ? -23.327 -39.608 -28.876 1.00 50.88 86 GLY A O 1
ATOM 665 N N . GLN A 1 87 ? -25.093 -40.113 -30.167 1.00 59.06 87 GLN A N 1
ATOM 666 C CA . GLN A 1 87 ? -24.626 -39.428 -31.371 1.00 59.06 87 GLN A CA 1
ATOM 667 C C . GLN A 1 87 ? -24.598 -37.910 -31.139 1.00 59.06 87 GLN A C 1
ATOM 669 O O . GLN A 1 87 ? -25.612 -37.229 -31.256 1.00 59.06 87 GLN A O 1
ATOM 674 N N . PHE A 1 88 ? -23.424 -37.367 -30.823 1.00 50.94 88 PHE A N 1
ATOM 675 C CA . PHE A 1 88 ? -23.187 -35.929 -30.864 1.00 50.94 88 PHE A CA 1
ATOM 676 C C . PHE A 1 88 ? -22.940 -35.512 -32.315 1.00 50.94 88 PHE A C 1
ATOM 678 O O . PHE A 1 88 ? -21.971 -35.944 -32.942 1.00 50.94 88 PHE A O 1
ATOM 685 N N . SER A 1 89 ? -23.810 -34.656 -32.848 1.00 59.81 89 SER A N 1
ATOM 686 C CA . SER A 1 89 ? -23.575 -33.947 -34.103 1.00 59.81 89 SER A CA 1
ATOM 687 C C . SER A 1 89 ? -22.284 -33.135 -33.978 1.00 59.81 89 SER A C 1
ATOM 689 O O . SER A 1 89 ? -22.217 -32.154 -33.233 1.00 59.81 89 SER A O 1
ATOM 691 N N . VAL A 1 90 ? -21.237 -33.564 -34.680 1.00 54.00 90 VAL A N 1
ATOM 692 C CA . VAL A 1 90 ? -19.945 -32.880 -34.697 1.00 54.00 90 VAL A CA 1
ATOM 693 C C . VAL A 1 90 ? -20.126 -31.566 -35.448 1.00 54.00 90 VAL A C 1
ATOM 695 O O . VAL A 1 90 ? -20.137 -31.535 -36.677 1.00 54.00 90 VAL A O 1
ATOM 698 N N . ILE A 1 91 ? -20.259 -30.464 -34.709 1.00 58.53 91 ILE A N 1
ATOM 699 C CA . ILE A 1 91 ? -20.039 -29.131 -35.266 1.00 58.53 91 ILE A CA 1
ATOM 700 C C . ILE A 1 91 ? -18.598 -29.134 -35.772 1.00 58.53 91 ILE A C 1
ATOM 702 O O . ILE A 1 91 ? -17.644 -29.157 -34.988 1.00 58.53 91 ILE A O 1
ATOM 706 N N . PHE A 1 92 ? -18.450 -29.157 -37.096 1.00 48.88 92 PHE A N 1
ATOM 707 C CA . PHE A 1 92 ? -17.184 -29.017 -37.797 1.00 48.88 92 PHE A CA 1
ATOM 708 C C . PHE A 1 92 ? -16.671 -27.592 -37.575 1.00 48.88 92 PHE A C 1
ATOM 710 O O . PHE A 1 92 ? -16.743 -26.718 -38.437 1.00 48.88 92 PHE A O 1
ATOM 717 N N . THR A 1 93 ? -16.149 -27.332 -36.378 1.00 54.94 93 THR A N 1
ATOM 718 C CA . THR A 1 93 ? -15.202 -26.242 -36.210 1.00 54.94 93 THR A CA 1
ATOM 719 C C . THR A 1 93 ? -14.039 -26.600 -37.116 1.00 54.94 93 THR A C 1
ATOM 721 O O . THR A 1 93 ? -13.474 -27.690 -37.019 1.00 54.94 93 THR A O 1
ATOM 724 N N . ARG A 1 94 ? -13.753 -25.722 -38.079 1.00 55.84 94 ARG A N 1
ATOM 725 C CA . ARG A 1 94 ? -12.642 -25.823 -39.025 1.00 55.84 94 ARG A CA 1
ATOM 726 C C . ARG A 1 94 ? -11.336 -25.849 -38.230 1.00 55.84 94 ARG A C 1
ATOM 728 O O . ARG A 1 94 ? -10.636 -24.848 -38.105 1.00 55.84 94 ARG A O 1
ATOM 735 N N . GLY A 1 95 ? -11.026 -27.009 -37.664 1.00 52.78 95 GLY A N 1
ATOM 736 C CA . GLY A 1 95 ? -9.782 -27.320 -37.008 1.00 52.78 95 GLY A CA 1
ATOM 737 C C . GLY A 1 95 ? -8.726 -27.209 -38.080 1.00 52.78 95 GLY A C 1
ATOM 738 O O . GLY A 1 95 ? -8.644 -28.042 -38.985 1.00 52.78 95 GLY A O 1
ATOM 739 N N . LYS A 1 96 ? -7.942 -26.135 -38.017 1.00 56.12 96 LYS A N 1
ATOM 740 C CA . LYS A 1 96 ? -6.708 -26.019 -38.776 1.00 56.12 96 LYS A CA 1
ATOM 741 C C . LYS A 1 96 ? -5.848 -27.198 -38.349 1.00 56.12 96 LYS A C 1
ATOM 743 O O . LYS A 1 96 ? -5.216 -27.169 -37.301 1.00 56.12 96 LYS A O 1
ATOM 748 N N . ARG A 1 97 ? -5.948 -28.256 -39.153 1.00 51.38 97 ARG A N 1
ATOM 749 C CA . ARG A 1 97 ? -5.233 -29.523 -39.117 1.00 51.38 97 ARG A CA 1
ATOM 750 C C . ARG A 1 97 ? -3.894 -29.329 -38.410 1.00 51.38 97 ARG A C 1
ATOM 752 O O . ARG A 1 97 ? -2.949 -28.825 -39.020 1.00 51.38 97 ARG A O 1
ATOM 759 N N . THR A 1 98 ? -3.799 -29.752 -37.151 1.00 56.41 98 THR A N 1
ATOM 760 C CA . THR A 1 98 ? -2.522 -30.121 -36.546 1.00 56.41 98 THR A CA 1
ATOM 761 C C . THR A 1 98 ? -2.060 -31.349 -37.317 1.00 56.41 98 THR A C 1
ATOM 763 O O . THR A 1 98 ? -2.260 -32.488 -36.905 1.00 56.41 98 THR A O 1
ATOM 766 N N . LYS A 1 99 ? -1.532 -31.131 -38.532 1.00 52.56 99 LYS A N 1
ATOM 767 C CA . LYS A 1 99 ? -0.815 -32.176 -39.252 1.00 52.56 99 LYS A CA 1
ATOM 768 C C . LYS A 1 99 ? 0.243 -32.646 -38.268 1.00 52.56 99 LYS A C 1
ATOM 770 O O . LYS A 1 99 ? 1.079 -31.850 -37.846 1.00 52.56 99 LYS A O 1
ATOM 775 N N . SER A 1 100 ? 0.126 -33.906 -37.883 1.00 52.09 100 SER A N 1
ATOM 776 C CA . SER A 1 100 ? 1.025 -34.697 -37.059 1.00 52.09 100 SER A CA 1
ATOM 777 C C . SER A 1 100 ? 2.428 -34.735 -37.670 1.00 52.09 100 SER A C 1
ATOM 779 O O . SER A 1 100 ? 2.899 -35.774 -38.116 1.00 52.09 100 SER A O 1
ATOM 781 N N . LYS A 1 101 ? 3.106 -33.586 -37.744 1.00 55.75 101 LYS A N 1
ATOM 782 C CA . LYS A 1 101 ? 4.510 -33.517 -38.150 1.00 55.75 101 LYS A CA 1
ATOM 783 C C . LYS A 1 101 ? 5.451 -34.010 -37.042 1.00 55.75 101 LYS A C 1
ATOM 785 O O . LYS A 1 101 ? 6.639 -34.128 -37.292 1.00 55.75 101 LYS A O 1
ATOM 790 N N . GLY A 1 102 ? 4.934 -34.335 -35.854 1.00 62.09 102 GLY A N 1
ATOM 791 C CA . GLY A 1 102 ? 5.644 -35.065 -34.804 1.00 62.09 102 GLY A CA 1
ATOM 792 C C . GLY A 1 102 ? 4.746 -36.188 -34.295 1.00 62.09 102 GLY A C 1
ATOM 793 O O . GLY A 1 102 ? 3.596 -35.920 -33.953 1.00 62.09 102 GLY A O 1
ATOM 794 N N . GLY A 1 103 ? 5.233 -37.429 -34.305 1.00 81.56 103 GLY A N 1
ATOM 795 C CA . GLY A 1 103 ? 4.481 -38.670 -34.058 1.00 81.56 103 GLY A CA 1
ATOM 796 C C . GLY A 1 103 ? 3.928 -38.877 -32.639 1.00 81.56 103 GLY A C 1
ATOM 797 O O . GLY A 1 103 ? 3.990 -39.985 -32.125 1.00 81.56 103 GLY A O 1
ATOM 798 N N . LEU A 1 104 ? 3.403 -37.835 -31.991 1.00 84.25 104 LEU A N 1
ATOM 799 C CA . LEU A 1 104 ? 2.829 -37.885 -30.645 1.00 84.25 104 LEU A CA 1
ATOM 800 C C . LEU A 1 104 ? 1.295 -37.866 -30.678 1.00 84.25 104 LEU A C 1
ATOM 802 O O . LEU A 1 104 ? 0.719 -37.196 -31.543 1.00 84.25 104 LEU A O 1
ATOM 806 N N . PRO A 1 105 ? 0.621 -38.520 -29.711 1.00 90.00 105 PRO A N 1
ATOM 807 C CA . PRO A 1 105 ? -0.833 -38.486 -29.607 1.00 90.00 105 PRO A CA 1
ATOM 808 C C . PRO A 1 105 ? -1.341 -37.054 -29.344 1.00 90.00 105 PRO A C 1
ATOM 810 O O . PRO A 1 105 ? -0.653 -36.255 -28.700 1.00 90.00 105 PRO A O 1
ATOM 813 N N . PRO A 1 106 ? -2.563 -36.704 -29.789 1.00 86.00 106 PRO A N 1
ATOM 814 C CA . PRO A 1 106 ? -3.087 -35.336 -29.716 1.00 86.00 106 PRO A CA 1
ATOM 815 C C . PRO A 1 106 ? -3.195 -34.795 -28.282 1.00 86.00 106 PRO A C 1
ATOM 817 O O . PRO A 1 106 ? -3.047 -33.593 -28.073 1.00 86.00 106 PRO A O 1
ATOM 820 N N . LEU A 1 107 ? -3.407 -35.658 -27.282 1.00 88.62 107 LEU A N 1
ATOM 821 C CA . LEU A 1 107 ? -3.389 -35.263 -25.870 1.00 88.62 107 LEU A CA 1
ATOM 822 C C . LEU A 1 107 ? -1.991 -34.805 -25.432 1.00 88.62 107 LEU A C 1
ATOM 824 O O . LEU A 1 107 ? -1.854 -33.739 -24.835 1.00 88.62 107 LEU A O 1
ATOM 828 N N . ALA A 1 108 ? -0.951 -35.562 -25.790 1.00 89.56 108 ALA A N 1
ATOM 829 C CA . ALA A 1 108 ? 0.430 -35.192 -25.496 1.00 89.56 108 ALA A CA 1
ATOM 830 C C . ALA A 1 108 ? 0.822 -33.899 -26.219 1.00 89.56 108 ALA A C 1
ATOM 832 O O . ALA A 1 108 ? 1.479 -33.048 -25.631 1.00 89.56 108 ALA A O 1
ATOM 833 N N . GLN A 1 109 ? 0.350 -33.689 -27.453 1.00 88.75 109 GLN A N 1
ATOM 834 C CA . GLN A 1 109 ? 0.556 -32.423 -28.160 1.00 88.75 109 GLN A CA 1
ATOM 835 C C . GLN A 1 109 ? -0.069 -31.235 -27.412 1.00 88.75 109 GLN A C 1
ATOM 837 O O . GLN A 1 109 ? 0.576 -30.197 -27.315 1.00 88.75 109 GLN A O 1
ATOM 842 N N . ARG A 1 110 ? -1.270 -31.375 -26.824 1.00 91.50 110 ARG A N 1
ATOM 843 C CA . ARG A 1 110 ? -1.883 -30.310 -26.003 1.00 91.50 110 ARG A CA 1
ATOM 844 C C . ARG A 1 110 ? -1.056 -30.000 -24.763 1.00 91.50 110 ARG A C 1
ATOM 846 O O . ARG A 1 110 ? -0.788 -28.830 -24.500 1.00 91.50 110 ARG A O 1
ATOM 853 N N . VAL A 1 111 ? -0.607 -31.028 -24.046 1.00 93.12 111 VAL A N 1
ATOM 854 C CA . VAL A 1 111 ? 0.277 -30.858 -22.883 1.00 93.12 111 VAL A CA 1
ATOM 855 C C . VAL A 1 111 ? 1.571 -30.166 -23.307 1.00 93.12 111 VAL A C 1
ATOM 857 O O . VAL A 1 111 ? 1.969 -29.188 -22.689 1.00 93.12 111 VAL A O 1
ATOM 860 N N . ILE A 1 112 ? 2.176 -30.573 -24.424 1.00 90.56 112 ILE A N 1
ATOM 861 C CA . ILE A 1 112 ? 3.370 -29.919 -24.975 1.00 90.56 112 ILE A CA 1
ATOM 862 C C . ILE A 1 112 ? 3.081 -28.473 -25.360 1.00 90.56 112 ILE A C 1
ATOM 864 O O . ILE A 1 112 ? 3.920 -27.616 -25.119 1.00 90.56 112 ILE A O 1
ATOM 868 N N . THR A 1 113 ? 1.910 -28.154 -25.914 1.00 91.50 113 THR A N 1
ATOM 869 C CA . THR A 1 113 ? 1.549 -26.759 -26.192 1.00 91.50 113 THR A CA 1
ATOM 870 C C . THR A 1 113 ? 1.331 -25.957 -24.916 1.00 91.50 113 THR A C 1
ATOM 872 O O . THR A 1 113 ? 1.788 -24.827 -24.866 1.00 91.50 113 THR A O 1
ATOM 875 N N . GLN A 1 114 ? 0.724 -26.520 -23.867 1.00 95.12 114 GLN A N 1
ATOM 876 C CA . GLN A 1 114 ? 0.565 -25.858 -22.566 1.00 95.12 114 GLN A CA 1
ATOM 877 C C . GLN A 1 114 ? 1.924 -25.623 -21.892 1.00 95.12 114 GLN A C 1
ATOM 879 O O . GLN A 1 114 ? 2.224 -24.515 -21.456 1.00 95.12 114 GLN A O 1
ATOM 884 N N . LEU A 1 115 ? 2.797 -26.632 -21.896 1.00 94.12 115 LEU A N 1
ATOM 885 C CA . LEU A 1 115 ? 4.177 -26.503 -21.432 1.00 94.12 115 LEU A CA 1
ATOM 886 C C . LEU A 1 115 ? 4.950 -25.502 -22.287 1.00 94.12 115 LEU A C 1
ATOM 888 O O . LEU A 1 115 ? 5.692 -24.679 -21.763 1.00 94.12 115 LEU A O 1
ATOM 892 N N . SER A 1 116 ? 4.729 -25.511 -23.600 1.00 92.12 116 SER A N 1
ATOM 893 C CA . SER A 1 116 ? 5.318 -24.538 -24.505 1.00 92.12 116 SER A CA 1
ATOM 894 C C . SER A 1 116 ? 4.827 -23.137 -24.168 1.00 92.12 116 SER A C 1
ATOM 896 O O . SER A 1 116 ? 5.671 -22.247 -24.117 1.00 92.12 116 SER A O 1
ATOM 898 N N . VAL A 1 117 ? 3.524 -22.939 -23.884 1.00 93.94 117 VAL A N 1
ATOM 899 C CA . VAL A 1 117 ? 2.890 -21.687 -23.411 1.00 93.94 117 VAL A CA 1
ATOM 900 C C . VAL A 1 117 ? 3.668 -21.101 -22.238 1.00 93.94 117 VAL A C 1
ATOM 902 O O . VAL A 1 117 ? 4.073 -19.944 -22.336 1.00 93.94 117 VAL A O 1
ATOM 905 N N . LEU A 1 118 ? 3.963 -21.921 -21.231 1.00 93.62 118 LEU A N 1
ATOM 906 C CA . LEU A 1 118 ? 4.722 -21.534 -20.041 1.00 93.62 118 LEU A CA 1
ATOM 907 C C . LEU A 1 118 ? 6.233 -21.401 -20.293 1.00 93.62 118 LEU A C 1
ATOM 909 O O . LEU A 1 118 ? 6.911 -20.640 -19.609 1.00 93.62 118 LEU A O 1
ATOM 913 N N . SER A 1 119 ? 6.776 -22.122 -21.277 1.00 95.50 119 SER A N 1
ATOM 914 C CA . SER A 1 119 ? 8.207 -22.094 -21.579 1.00 95.50 119 SER A CA 1
ATOM 915 C C . SER A 1 119 ? 8.652 -20.755 -22.180 1.00 95.50 119 SER A C 1
ATOM 917 O O . SER A 1 119 ? 8.025 -20.203 -23.090 1.00 95.50 119 SER A O 1
ATOM 919 N N . ALA A 1 120 ? 9.805 -20.275 -21.719 1.00 88.75 120 ALA A N 1
ATOM 920 C CA . ALA A 1 120 ? 10.424 -19.026 -22.155 1.00 88.75 120 ALA A CA 1
ATOM 921 C C . ALA A 1 120 ? 11.185 -19.116 -23.495 1.00 88.75 120 ALA A C 1
ATOM 923 O O . ALA A 1 120 ? 11.487 -18.089 -24.103 1.00 88.75 120 ALA A O 1
ATOM 924 N N . SER A 1 121 ? 11.476 -20.333 -23.970 1.00 84.38 121 SER A N 1
ATOM 925 C CA . SER A 1 121 ? 12.539 -20.625 -24.950 1.00 84.38 121 SER A CA 1
ATOM 926 C C . SER A 1 121 ? 12.548 -19.743 -26.204 1.00 84.38 121 SER A C 1
ATOM 928 O O . SER A 1 121 ? 13.607 -19.276 -26.606 1.00 84.38 121 SER A O 1
ATOM 930 N N . ARG A 1 122 ? 11.390 -19.506 -26.831 1.00 87.75 122 ARG A N 1
ATOM 931 C CA . ARG A 1 122 ? 11.286 -18.686 -28.057 1.00 87.75 122 ARG A CA 1
ATOM 932 C C . ARG A 1 122 ? 10.385 -17.462 -27.892 1.00 87.75 122 ARG A C 1
ATOM 934 O O . ARG A 1 122 ? 9.963 -16.883 -28.887 1.00 87.75 122 ARG A O 1
ATOM 941 N N . LYS A 1 123 ? 10.024 -17.125 -26.651 1.00 94.50 123 LYS A N 1
ATOM 942 C CA . LYS A 1 123 ? 9.041 -16.074 -26.338 1.00 94.50 123 LYS A CA 1
ATOM 943 C C . LYS A 1 123 ? 9.630 -14.861 -25.655 1.00 94.50 123 LYS A C 1
ATOM 945 O O . LYS A 1 123 ? 9.016 -13.801 -25.690 1.00 94.50 123 LYS A O 1
ATOM 950 N N . GLN A 1 124 ? 10.786 -15.016 -25.021 1.00 94.94 124 GLN A N 1
ATOM 951 C CA . GLN A 1 124 ? 11.480 -13.878 -24.451 1.00 94.94 124 GLN A CA 1
ATOM 952 C C . GLN A 1 124 ? 12.051 -13.015 -25.585 1.00 94.94 124 GLN A C 1
ATOM 954 O O . GLN A 1 124 ? 12.728 -13.549 -26.470 1.00 94.94 124 GLN A O 1
ATOM 959 N N . PRO A 1 125 ? 11.776 -11.699 -25.601 1.00 95.56 125 PRO A N 1
ATOM 960 C CA . PRO A 1 125 ? 12.433 -10.791 -26.528 1.00 95.56 125 PRO A CA 1
ATOM 961 C C . PRO A 1 125 ? 13.924 -10.681 -26.189 1.00 95.56 125 PRO A C 1
ATOM 963 O O . PRO A 1 125 ? 14.377 -11.072 -25.112 1.00 95.56 125 PRO A O 1
ATOM 966 N N . LYS A 1 126 ? 14.704 -10.114 -27.113 1.00 95.25 126 LYS A N 1
ATOM 967 C CA . LYS A 1 126 ? 16.102 -9.772 -26.827 1.00 95.25 126 LYS A CA 1
ATOM 968 C C . LYS A 1 126 ? 16.152 -8.762 -25.676 1.00 95.25 126 LYS A C 1
ATOM 970 O O . LYS A 1 126 ? 15.297 -7.882 -25.592 1.00 95.25 126 LYS A O 1
ATOM 975 N N . LEU A 1 127 ? 17.168 -8.882 -24.822 1.00 95.56 127 LEU A N 1
ATOM 976 C CA . LEU A 1 127 ? 17.382 -7.960 -23.709 1.00 95.56 127 LEU A CA 1
ATOM 977 C C . LEU A 1 127 ? 17.520 -6.519 -24.223 1.00 95.56 127 LEU A C 1
ATOM 979 O O . LEU A 1 127 ? 18.257 -6.268 -25.182 1.00 95.56 127 LEU A O 1
ATOM 983 N N . LEU A 1 128 ? 16.818 -5.587 -23.575 1.00 96.44 128 LEU A N 1
ATOM 984 C CA . LEU A 1 128 ? 16.880 -4.166 -23.899 1.00 96.44 128 LEU A CA 1
ATOM 985 C C . LEU A 1 128 ? 18.284 -3.628 -23.595 1.00 96.44 128 LEU A C 1
ATOM 987 O O . LEU A 1 128 ? 18.758 -3.720 -22.465 1.00 96.44 128 LEU A O 1
ATOM 991 N N . LYS A 1 129 ? 18.947 -3.066 -24.608 1.00 97.12 129 LYS A N 1
ATOM 992 C CA . LYS A 1 129 ? 20.242 -2.394 -24.465 1.00 97.12 129 LYS A CA 1
ATOM 993 C C . LYS A 1 129 ? 20.001 -0.891 -24.454 1.00 97.12 129 LYS A C 1
ATOM 995 O O . LYS A 1 129 ? 19.504 -0.353 -25.439 1.00 97.12 129 LYS A O 1
ATOM 1000 N N . LEU A 1 130 ? 20.333 -0.239 -23.348 1.00 97.50 130 LEU A N 1
ATOM 1001 C CA . LEU A 1 130 ? 20.232 1.211 -23.205 1.00 97.50 130 LEU A CA 1
ATOM 1002 C C . LEU A 1 130 ? 21.592 1.862 -23.461 1.00 97.50 130 LEU A C 1
ATOM 1004 O O . LEU A 1 130 ? 22.638 1.250 -23.226 1.00 97.50 130 LEU A O 1
ATOM 1008 N N . SER A 1 131 ? 21.570 3.107 -23.934 1.00 98.44 131 SER A N 1
ATOM 1009 C CA . SER A 1 131 ? 22.761 3.954 -23.936 1.00 98.44 131 SER A CA 1
ATOM 1010 C C . SER A 1 131 ? 23.183 4.260 -22.490 1.00 98.44 131 SER A C 1
ATOM 1012 O O . SER A 1 131 ? 22.391 4.125 -21.554 1.00 98.44 131 SER A O 1
ATOM 1014 N N . ARG A 1 132 ? 24.432 4.693 -22.282 1.00 98.38 132 ARG A N 1
ATOM 1015 C CA . ARG A 1 132 ? 24.906 5.075 -20.941 1.00 98.38 132 ARG A CA 1
ATOM 1016 C C . ARG A 1 132 ? 24.078 6.219 -20.350 1.00 98.38 132 ARG A C 1
ATOM 1018 O O . ARG A 1 132 ? 23.773 6.200 -19.164 1.00 98.38 132 ARG A O 1
ATOM 1025 N N . GLU A 1 133 ? 23.706 7.190 -21.176 1.00 98.56 133 GLU A N 1
ATOM 1026 C CA . GLU A 1 133 ? 22.893 8.331 -20.757 1.00 98.56 133 GLU A CA 1
ATOM 1027 C C . GLU A 1 133 ? 21.491 7.896 -20.331 1.00 98.56 133 GLU A C 1
ATOM 1029 O O . GLU A 1 133 ? 21.006 8.312 -19.282 1.00 98.56 133 GLU A O 1
ATOM 1034 N N . ASP A 1 134 ? 20.850 7.017 -21.102 1.00 98.50 134 ASP A N 1
ATOM 1035 C CA . ASP A 1 134 ? 19.504 6.541 -20.778 1.00 98.50 134 ASP A CA 1
ATOM 1036 C C . ASP A 1 134 ? 19.492 5.618 -19.561 1.00 98.50 134 ASP A C 1
ATOM 1038 O O . ASP A 1 134 ? 18.530 5.629 -18.795 1.00 98.50 134 ASP A O 1
ATOM 1042 N N . LEU A 1 135 ? 20.576 4.871 -19.334 1.00 98.50 135 LEU A N 1
ATOM 1043 C CA . LEU A 1 135 ? 20.762 4.100 -18.109 1.00 98.50 135 LEU A CA 1
ATOM 1044 C C . LEU A 1 135 ? 20.807 5.023 -16.884 1.00 98.50 135 LEU A C 1
ATOM 1046 O O . LEU A 1 135 ? 20.076 4.789 -15.926 1.00 98.50 135 LEU A O 1
ATOM 1050 N N . ILE A 1 136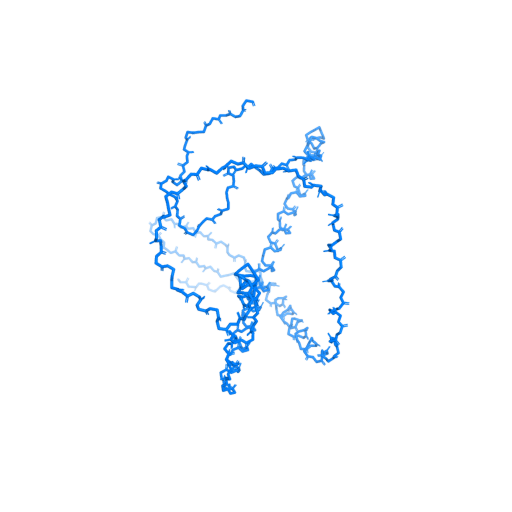 ? 21.571 6.119 -16.942 1.00 98.69 136 ILE A N 1
ATOM 1051 C CA . ILE A 1 136 ? 21.631 7.107 -15.852 1.00 98.69 136 ILE A CA 1
ATOM 1052 C C . ILE A 1 136 ? 20.255 7.754 -15.624 1.00 98.69 136 ILE A C 1
ATOM 1054 O O . ILE A 1 136 ? 19.820 7.906 -14.479 1.00 98.69 136 ILE A O 1
ATOM 1058 N N . LYS A 1 137 ? 19.525 8.099 -16.696 1.00 98.75 137 LYS A N 1
ATOM 1059 C CA . LYS A 1 137 ? 18.150 8.625 -16.588 1.00 98.75 137 LYS A CA 1
ATOM 1060 C C . LYS A 1 137 ? 17.227 7.614 -15.907 1.00 98.75 137 LYS A C 1
ATOM 1062 O O . LYS A 1 137 ? 16.491 7.979 -14.993 1.00 98.75 137 LYS A O 1
ATOM 1067 N N . HIS A 1 138 ? 17.287 6.347 -16.317 1.00 98.62 138 HIS A N 1
ATOM 1068 C CA . HIS A 1 138 ? 16.491 5.273 -15.729 1.00 98.62 138 HIS A CA 1
ATOM 1069 C C . HIS A 1 138 ? 16.777 5.113 -14.231 1.00 98.62 138 HIS A C 1
ATOM 1071 O O . HIS A 1 138 ? 15.845 5.126 -13.430 1.00 98.62 138 HIS A O 1
ATOM 1077 N N . GLU A 1 139 ? 18.050 5.030 -13.840 1.00 98.56 139 GLU A N 1
ATOM 1078 C CA . GLU A 1 139 ? 18.461 4.930 -12.434 1.00 98.56 139 GLU A CA 1
ATOM 1079 C C . GLU A 1 139 ? 17.987 6.129 -11.609 1.00 98.56 139 GLU A C 1
ATOM 1081 O O . GLU A 1 139 ? 17.510 5.967 -10.485 1.00 98.56 139 GLU A O 1
ATOM 1086 N N . THR A 1 140 ? 18.054 7.329 -12.184 1.00 98.81 140 THR A N 1
ATOM 1087 C CA . THR A 1 140 ? 17.588 8.555 -11.527 1.00 98.81 140 THR A CA 1
ATOM 1088 C C . THR A 1 140 ? 16.079 8.518 -11.283 1.00 98.81 140 THR A C 1
ATOM 1090 O O . THR A 1 140 ? 15.635 8.815 -10.173 1.00 98.81 140 THR A O 1
ATOM 1093 N N . ILE A 1 141 ? 15.287 8.094 -12.276 1.00 98.69 141 ILE A N 1
ATOM 1094 C CA . ILE A 1 141 ? 13.831 7.928 -12.138 1.00 98.69 141 ILE A CA 1
ATOM 1095 C C . ILE A 1 141 ? 13.512 6.886 -11.061 1.00 98.69 141 ILE A C 1
ATOM 1097 O O . ILE A 1 141 ? 12.677 7.137 -10.192 1.00 98.69 141 ILE A O 1
ATOM 1101 N N . GLN A 1 142 ? 14.200 5.741 -11.071 1.00 98.75 142 GLN A N 1
ATOM 1102 C CA . GLN A 1 142 ? 14.002 4.688 -10.071 1.00 98.75 142 GLN A CA 1
ATOM 1103 C C . GLN A 1 142 ? 14.336 5.173 -8.659 1.00 98.75 142 GLN A C 1
ATOM 1105 O O . GLN A 1 142 ? 13.568 4.941 -7.724 1.00 98.75 142 GLN A O 1
ATOM 1110 N N . ARG A 1 143 ? 15.447 5.901 -8.497 1.00 98.75 143 ARG A N 1
ATOM 1111 C CA . ARG A 1 143 ? 15.835 6.476 -7.208 1.00 98.75 143 ARG A CA 1
ATOM 1112 C C . ARG A 1 143 ? 14.803 7.497 -6.733 1.00 98.75 143 ARG A C 1
ATOM 1114 O O . ARG A 1 143 ? 14.341 7.378 -5.602 1.00 98.75 143 ARG A O 1
ATOM 1121 N N . CYS A 1 144 ? 14.384 8.423 -7.594 1.00 98.75 144 CYS A N 1
ATOM 1122 C CA . CYS A 1 144 ? 13.342 9.404 -7.285 1.00 98.75 144 CYS A CA 1
ATOM 1123 C C . CYS A 1 144 ? 12.038 8.727 -6.832 1.00 98.75 144 CYS A C 1
ATOM 1125 O O . CYS A 1 144 ? 11.495 9.066 -5.780 1.00 98.75 144 CYS A O 1
ATOM 1127 N N . TRP A 1 145 ? 11.587 7.702 -7.562 1.00 98.69 145 TRP A N 1
ATOM 1128 C CA . TRP A 1 145 ? 10.408 6.920 -7.193 1.00 98.69 145 TRP A CA 1
ATOM 1129 C C . TRP A 1 145 ? 10.570 6.224 -5.838 1.00 98.69 145 TRP A C 1
ATOM 1131 O O . TRP A 1 145 ? 9.660 6.258 -5.010 1.00 98.69 145 TRP A O 1
ATOM 1141 N N . SER A 1 146 ? 11.734 5.625 -5.576 1.00 98.69 146 SER A N 1
ATOM 1142 C CA . SER A 1 146 ? 12.002 4.945 -4.306 1.00 98.69 146 SER A CA 1
ATOM 1143 C C . SER A 1 146 ? 11.953 5.901 -3.109 1.00 98.69 146 SER A C 1
ATOM 1145 O O . SER A 1 146 ? 11.335 5.573 -2.091 1.00 98.69 146 SER A O 1
ATOM 1147 N N . THR A 1 147 ? 12.522 7.103 -3.255 1.00 98.81 147 THR A N 1
ATOM 1148 C CA . THR A 1 147 ? 12.487 8.160 -2.239 1.00 98.81 147 THR A CA 1
ATOM 1149 C C . THR A 1 147 ? 11.055 8.627 -2.005 1.00 98.81 147 THR A C 1
ATOM 1151 O O . THR A 1 147 ? 10.585 8.612 -0.869 1.00 98.81 147 THR A O 1
ATOM 1154 N N . TYR A 1 148 ? 10.309 8.917 -3.074 1.00 98.75 148 TYR A N 1
ATOM 1155 C CA . TYR A 1 148 ? 8.901 9.307 -2.986 1.00 98.75 148 TYR A CA 1
ATOM 1156 C C . TYR A 1 148 ? 8.045 8.258 -2.251 1.00 98.75 148 TYR A C 1
ATOM 1158 O O . TYR A 1 148 ? 7.257 8.580 -1.360 1.00 98.75 148 TYR A O 1
ATOM 1166 N N . GLN A 1 149 ? 8.239 6.970 -2.549 1.00 98.75 149 GLN A N 1
ATOM 1167 C CA . GLN A 1 149 ? 7.535 5.886 -1.856 1.00 98.75 149 GLN A CA 1
ATOM 1168 C C . GLN A 1 149 ? 7.950 5.740 -0.385 1.00 98.75 149 GLN A C 1
ATOM 1170 O O . GLN A 1 149 ? 7.143 5.320 0.453 1.00 98.75 149 GLN A O 1
ATOM 1175 N N . ALA A 1 150 ? 9.197 6.063 -0.035 1.00 98.75 150 ALA A N 1
ATOM 1176 C CA . ALA A 1 150 ? 9.636 6.118 1.357 1.00 98.75 150 ALA A CA 1
ATOM 1177 C C . ALA A 1 150 ? 8.935 7.254 2.117 1.00 98.75 150 ALA A C 1
ATOM 1179 O O . ALA A 1 150 ? 8.408 7.015 3.205 1.00 98.75 150 ALA A O 1
ATOM 1180 N N . GLU A 1 151 ? 8.825 8.4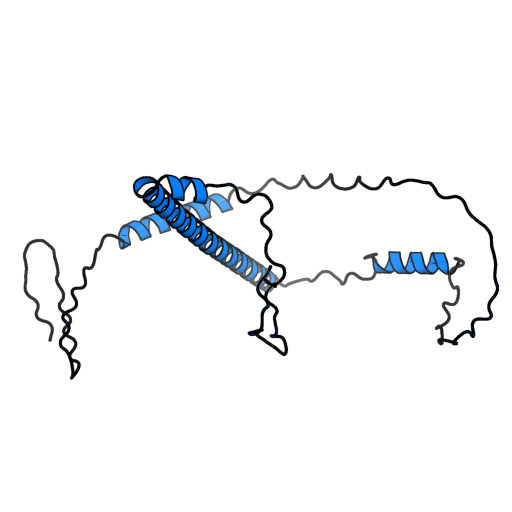38 1.516 1.00 98.81 151 GLU A N 1
ATOM 1181 C CA . GLU A 1 151 ? 8.104 9.578 2.090 1.00 98.81 151 GLU A CA 1
ATOM 1182 C C . GLU A 1 151 ? 6.614 9.276 2.298 1.00 98.81 151 GLU A C 1
ATOM 1184 O O . GLU A 1 151 ? 6.071 9.536 3.372 1.00 98.81 151 GLU A O 1
ATOM 1189 N N . LEU A 1 152 ? 5.941 8.661 1.319 1.00 98.75 152 LEU A N 1
ATOM 1190 C CA . LEU A 1 152 ? 4.535 8.259 1.462 1.00 98.75 152 LEU A CA 1
ATOM 1191 C C . LEU A 1 152 ? 4.322 7.238 2.588 1.00 98.75 152 LEU A C 1
ATOM 1193 O O . LEU A 1 152 ? 3.299 7.269 3.277 1.00 98.75 152 LEU A O 1
ATOM 1197 N N . ARG A 1 153 ? 5.264 6.309 2.789 1.00 98.75 153 ARG A N 1
ATOM 1198 C CA . ARG A 1 153 ? 5.223 5.378 3.928 1.00 98.75 153 ARG A CA 1
ATOM 1199 C C . ARG A 1 153 ? 5.446 6.106 5.248 1.00 98.75 153 ARG A C 1
ATOM 1201 O O . ARG A 1 153 ? 4.722 5.833 6.201 1.00 98.75 153 ARG A O 1
ATOM 1208 N N . ALA A 1 154 ? 6.392 7.043 5.299 1.00 98.75 154 ALA A N 1
ATOM 1209 C CA . ALA A 1 154 ? 6.649 7.849 6.488 1.00 98.75 154 ALA A CA 1
ATOM 1210 C C . ALA A 1 154 ? 5.407 8.657 6.897 1.00 98.75 154 ALA A C 1
ATOM 1212 O O . ALA A 1 154 ? 4.987 8.558 8.048 1.00 98.75 154 ALA A O 1
ATOM 1213 N N . LYS A 1 155 ? 4.753 9.334 5.942 1.00 98.75 155 LYS A N 1
ATOM 1214 C CA . LYS A 1 155 ? 3.509 10.094 6.166 1.00 98.75 155 LYS A CA 1
ATOM 1215 C C . LYS A 1 155 ? 2.374 9.215 6.699 1.00 98.75 155 LYS A C 1
ATOM 1217 O O . LYS A 1 155 ? 1.745 9.556 7.697 1.00 98.75 155 LYS A O 1
ATOM 1222 N N . ARG A 1 156 ? 2.136 8.046 6.088 1.00 98.75 156 ARG A N 1
ATOM 1223 C CA . ARG A 1 156 ? 1.118 7.093 6.576 1.00 98.75 156 ARG A CA 1
ATOM 1224 C C . ARG A 1 156 ? 1.430 6.589 7.987 1.00 98.75 156 ARG A C 1
ATOM 1226 O O . ARG A 1 156 ? 0.537 6.519 8.824 1.00 98.75 156 ARG A O 1
ATOM 1233 N N . ASN A 1 157 ? 2.693 6.281 8.274 1.00 98.75 157 ASN A N 1
ATOM 1234 C CA . ASN A 1 157 ? 3.112 5.822 9.599 1.00 98.75 157 ASN A CA 1
ATOM 1235 C C . ASN A 1 157 ? 2.987 6.918 10.661 1.00 98.75 157 ASN A C 1
ATOM 1237 O O . ASN A 1 157 ? 2.614 6.632 11.796 1.00 98.75 157 ASN A O 1
ATOM 1241 N N . GLU A 1 158 ? 3.295 8.164 10.315 1.00 98.81 158 GLU A N 1
ATOM 1242 C CA . GLU A 1 158 ? 3.081 9.309 11.194 1.00 98.81 158 GLU A CA 1
ATOM 1243 C C . GLU A 1 158 ? 1.597 9.485 11.518 1.00 98.81 158 GLU A C 1
ATOM 1245 O O . GLU A 1 158 ? 1.235 9.579 12.690 1.00 98.81 158 GLU A O 1
ATOM 1250 N N . GLN A 1 159 ? 0.726 9.416 10.510 1.00 98.69 159 GLN A N 1
ATOM 1251 C CA . GLN A 1 159 ? -0.718 9.480 10.713 1.00 98.69 159 GLN A CA 1
ATOM 1252 C C . GLN A 1 159 ? -1.222 8.361 11.638 1.00 98.69 159 GLN A C 1
ATOM 1254 O O . GLN A 1 159 ? -1.978 8.637 12.569 1.00 98.69 159 GLN A O 1
ATOM 1259 N N . LEU A 1 160 ? -0.759 7.120 11.452 1.00 98.69 160 LEU A N 1
ATOM 1260 C CA . LEU A 1 160 ? -1.090 5.997 12.340 1.00 98.69 160 LEU A CA 1
ATOM 1261 C C . LEU A 1 160 ? -0.609 6.238 13.781 1.00 98.69 160 LEU A C 1
ATOM 1263 O O . LEU A 1 160 ? -1.337 5.959 14.733 1.00 98.69 160 LEU A O 1
ATOM 1267 N N . LYS A 1 161 ? 0.588 6.813 13.965 1.00 98.75 161 LYS A N 1
ATOM 1268 C CA . LYS A 1 161 ? 1.101 7.194 15.294 1.00 98.75 161 LYS A CA 1
ATOM 1269 C C . LYS A 1 161 ? 0.236 8.270 15.949 1.00 98.75 161 LYS A C 1
ATOM 1271 O O . LYS A 1 161 ? -0.008 8.195 17.152 1.00 98.75 161 LYS A O 1
ATOM 1276 N N . LEU A 1 162 ? -0.218 9.267 15.189 1.00 98.69 162 LEU A N 1
ATOM 1277 C CA . LEU A 1 162 ? -1.103 10.318 15.698 1.00 98.69 162 LEU A CA 1
ATOM 1278 C C . LEU A 1 162 ? -2.467 9.752 16.105 1.00 98.69 162 LEU A C 1
ATOM 1280 O O . LEU A 1 162 ? -2.944 10.060 17.196 1.00 98.69 162 LEU A O 1
ATOM 1284 N N . GLN A 1 163 ? -3.049 8.875 15.284 1.00 98.62 163 GLN A N 1
ATOM 1285 C CA . GLN A 1 163 ? -4.293 8.172 15.608 1.00 98.62 163 GLN A CA 1
ATOM 1286 C C . GLN A 1 163 ? -4.146 7.355 16.894 1.00 98.62 163 GLN A C 1
ATOM 1288 O O . GLN A 1 163 ? -4.960 7.496 17.802 1.00 98.62 163 GLN A O 1
ATOM 1293 N N . TYR A 1 164 ? -3.066 6.583 17.028 1.00 98.69 164 TYR A N 1
ATOM 1294 C CA . TYR A 1 164 ? -2.789 5.815 18.242 1.00 98.69 164 TYR A CA 1
ATOM 1295 C C . TYR A 1 164 ? -2.670 6.704 19.489 1.00 98.69 164 TYR A C 1
ATOM 1297 O O . TYR A 1 164 ? -3.297 6.427 20.510 1.00 98.69 164 TYR A O 1
ATOM 1305 N N . LYS A 1 165 ? -1.913 7.808 19.408 1.00 98.75 165 LYS A N 1
ATOM 1306 C CA . LYS A 1 165 ? -1.784 8.773 20.515 1.00 98.75 165 LYS A CA 1
ATOM 1307 C C . LYS A 1 165 ? -3.134 9.378 20.902 1.00 98.75 165 LYS A C 1
ATOM 1309 O O . LYS A 1 165 ? -3.421 9.520 22.088 1.00 98.75 165 LYS A O 1
ATOM 1314 N N . SER A 1 166 ? -3.957 9.720 19.912 1.00 98.69 166 SER A N 1
ATOM 1315 C CA . SER A 1 166 ? -5.300 10.257 20.133 1.00 98.69 166 SER A CA 1
ATOM 1316 C C . SER A 1 166 ? -6.206 9.240 20.834 1.00 98.69 166 SER A C 1
ATOM 1318 O O . SER A 1 166 ? -6.820 9.585 21.842 1.00 98.69 166 SER A O 1
ATOM 1320 N N . ILE A 1 167 ? -6.215 7.983 20.374 1.00 98.38 167 ILE A N 1
ATOM 1321 C CA . ILE A 1 167 ? -6.977 6.884 20.987 1.00 98.38 167 ILE A CA 1
ATOM 1322 C C . ILE A 1 167 ? -6.510 6.637 22.426 1.00 98.38 167 ILE A C 1
ATOM 1324 O O . ILE A 1 167 ? -7.333 6.555 23.332 1.00 98.38 167 ILE A O 1
ATOM 1328 N N . SER A 1 168 ? -5.197 6.578 22.665 1.00 98.38 168 SER A N 1
ATOM 1329 C CA . SER A 1 168 ? -4.640 6.377 24.007 1.00 98.38 168 SER A CA 1
ATOM 1330 C C . SER A 1 168 ? -5.035 7.504 24.964 1.00 98.38 168 SER A C 1
ATOM 1332 O O . SER A 1 168 ? -5.472 7.228 26.078 1.00 98.38 168 SER A O 1
ATOM 1334 N N . LYS A 1 169 ? -4.966 8.766 24.518 1.00 98.62 169 LYS A N 1
ATOM 1335 C CA . LYS A 1 169 ? -5.424 9.911 25.315 1.00 98.62 169 LYS A CA 1
ATOM 1336 C C . LYS A 1 169 ? -6.912 9.797 25.654 1.00 98.62 169 LYS A C 1
ATOM 1338 O O . LYS A 1 169 ? -7.282 10.012 26.802 1.00 98.62 169 LYS A O 1
ATOM 1343 N N . ALA A 1 170 ? -7.752 9.448 24.679 1.00 98.38 170 ALA A N 1
ATOM 1344 C CA . ALA A 1 170 ? -9.188 9.281 24.894 1.00 98.38 170 ALA A CA 1
ATOM 1345 C C . ALA A 1 170 ? -9.499 8.149 25.891 1.00 98.38 170 ALA A C 1
ATOM 1347 O O . ALA A 1 170 ? -10.335 8.331 26.770 1.00 98.38 170 ALA A O 1
ATOM 1348 N N . MET A 1 171 ? -8.790 7.018 25.808 1.00 98.12 171 MET A N 1
ATOM 1349 C CA . MET A 1 171 ? -8.964 5.893 26.736 1.00 98.12 171 MET A CA 1
ATOM 1350 C C . MET A 1 171 ? -8.513 6.227 28.162 1.00 98.12 171 MET A C 1
ATOM 1352 O O . MET A 1 171 ? -9.186 5.827 29.109 1.00 98.12 171 MET A O 1
ATOM 1356 N N . ASN A 1 172 ? -7.425 6.988 28.326 1.00 98.19 172 ASN A N 1
ATOM 1357 C CA . ASN A 1 172 ? -6.985 7.457 29.643 1.00 98.19 172 ASN A CA 1
ATOM 1358 C C . ASN A 1 172 ? -8.046 8.370 30.277 1.00 98.19 172 ASN A C 1
ATOM 1360 O O . ASN A 1 172 ? -8.468 8.124 31.403 1.00 98.19 172 ASN A O 1
ATOM 1364 N N . LEU A 1 173 ? -8.564 9.344 29.519 1.00 98.38 173 LEU A N 1
ATOM 1365 C CA . LEU A 1 173 ? -9.647 10.214 29.991 1.00 98.38 173 LEU A CA 1
ATOM 1366 C C . LEU A 1 173 ? -10.911 9.420 30.348 1.00 98.38 173 LEU A C 1
ATOM 1368 O O . LEU A 1 173 ? -11.543 9.683 31.365 1.00 98.38 173 LEU A O 1
ATOM 1372 N N . LEU A 1 174 ? -11.275 8.418 29.544 1.00 97.94 174 LEU A N 1
ATOM 1373 C CA . LEU A 1 174 ? -12.437 7.576 29.831 1.00 97.94 174 LEU A CA 1
ATOM 1374 C C . LEU A 1 174 ? -12.267 6.789 31.139 1.00 97.94 174 LEU A C 1
ATOM 1376 O O . LEU A 1 174 ? -13.233 6.653 31.886 1.00 97.94 174 LEU A O 1
ATOM 1380 N N . SER A 1 175 ? -11.050 6.316 31.430 1.00 97.69 175 SER A N 1
ATOM 1381 C CA . SER A 1 175 ? -10.747 5.594 32.672 1.00 97.69 175 SER A CA 1
ATOM 1382 C C . SER A 1 175 ? -10.882 6.467 33.921 1.00 97.69 175 SER A C 1
ATOM 1384 O O . SER A 1 175 ? -11.355 5.985 34.947 1.00 97.69 175 SER A O 1
ATOM 1386 N N . GLU A 1 176 ? -10.533 7.753 33.817 1.00 98.06 176 GLU A N 1
ATOM 1387 C CA . GLU A 1 176 ? -10.655 8.728 34.907 1.00 98.06 176 GLU A CA 1
ATOM 1388 C C . GLU A 1 176 ? -12.118 9.121 35.158 1.00 98.06 176 GLU A C 1
ATOM 1390 O O . GLU A 1 176 ? -12.525 9.303 36.303 1.00 98.06 176 GLU A O 1
ATOM 1395 N N . LEU A 1 177 ? -12.920 9.238 34.093 1.00 98.25 177 LEU A N 1
ATOM 1396 C CA . LEU A 1 177 ? -14.306 9.702 34.178 1.00 98.25 177 LEU A CA 1
ATOM 1397 C C . LEU A 1 177 ? -15.300 8.589 34.536 1.00 98.25 177 LEU A C 1
ATOM 1399 O O . LEU A 1 177 ? -16.170 8.792 35.381 1.00 98.25 177 LEU A O 1
ATOM 1403 N N . ASN A 1 178 ? -15.232 7.435 33.861 1.00 98.12 178 ASN A N 1
ATOM 1404 C CA . ASN A 1 178 ? -16.177 6.339 34.073 1.00 98.12 178 ASN A CA 1
ATOM 1405 C C . ASN A 1 178 ? -15.527 4.957 33.848 1.00 98.12 178 ASN A C 1
ATOM 1407 O O . ASN A 1 178 ? -15.422 4.501 32.701 1.00 98.12 178 ASN A O 1
ATOM 1411 N N . PRO A 1 179 ? -15.184 4.230 34.929 1.00 96.62 179 PRO A N 1
ATOM 1412 C CA . PRO A 1 179 ? -14.489 2.949 34.821 1.00 96.62 179 PRO A CA 1
ATOM 1413 C C . PRO A 1 179 ? -15.342 1.862 34.152 1.00 96.62 179 PRO A C 1
ATOM 1415 O O . PRO A 1 179 ? -14.812 1.044 33.405 1.00 96.62 179 PRO A O 1
ATOM 1418 N N . LYS A 1 180 ? -16.671 1.886 34.324 1.00 97.44 180 LYS A N 1
ATOM 1419 C CA . LYS A 1 180 ? -17.571 0.886 33.724 1.00 97.44 180 LYS A CA 1
ATOM 1420 C C . LYS A 1 180 ? -17.590 0.976 32.194 1.00 97.44 180 LYS A C 1
ATOM 1422 O O . LYS A 1 180 ? -17.615 -0.045 31.510 1.00 97.44 180 LYS A O 1
ATOM 1427 N N . LEU A 1 181 ? -17.577 2.193 31.645 1.00 97.38 181 LEU A N 1
ATOM 1428 C CA . LEU A 1 181 ? -17.508 2.401 30.192 1.00 97.38 181 LEU A CA 1
ATOM 1429 C C . LEU A 1 181 ? -16.124 2.061 29.637 1.00 97.38 181 LEU A C 1
ATOM 1431 O O . LEU A 1 181 ? -16.025 1.521 28.537 1.00 97.38 181 LEU A O 1
ATOM 1435 N N . TYR A 1 182 ? -15.068 2.342 30.402 1.00 98.06 182 TYR A N 1
ATOM 1436 C CA . TYR A 1 182 ? -13.707 1.964 30.042 1.00 98.06 182 TYR A CA 1
ATOM 1437 C C . TYR A 1 182 ? -13.548 0.441 29.919 1.00 98.06 182 TYR A C 1
ATOM 1439 O O . TYR A 1 182 ? -12.998 -0.034 28.925 1.00 98.06 182 TYR A O 1
ATOM 1447 N N . GLU A 1 183 ? -14.073 -0.330 30.876 1.00 97.25 183 GLU A N 1
ATOM 1448 C CA . GLU A 1 183 ? -14.056 -1.798 30.823 1.00 97.25 183 GLU A CA 1
ATOM 1449 C C . GLU A 1 183 ? -14.786 -2.336 29.588 1.00 97.25 183 GLU A C 1
ATOM 1451 O O . GLU A 1 183 ? -14.253 -3.195 28.883 1.00 97.25 183 GLU A O 1
ATOM 1456 N N . ALA A 1 184 ? -15.960 -1.782 29.270 1.00 96.75 184 ALA A N 1
ATOM 1457 C CA . ALA A 1 184 ? -16.707 -2.155 28.072 1.00 96.75 184 ALA A CA 1
ATOM 1458 C C . ALA A 1 184 ? -15.931 -1.836 26.780 1.00 96.75 184 ALA A C 1
ATOM 1460 O O . ALA A 1 184 ? -15.856 -2.675 25.882 1.00 96.75 184 ALA A O 1
ATOM 1461 N N . ALA A 1 185 ? -15.308 -0.657 26.690 1.00 96.25 185 ALA A N 1
ATOM 1462 C CA . ALA A 1 185 ? -14.548 -0.227 25.514 1.00 96.25 185 ALA A CA 1
ATOM 1463 C C . ALA A 1 185 ? -13.223 -0.986 25.321 1.00 96.25 185 ALA A C 1
ATOM 1465 O O . ALA A 1 185 ? -12.745 -1.111 24.197 1.00 96.25 185 ALA A O 1
ATOM 1466 N N . LYS A 1 186 ? -12.616 -1.486 26.404 1.00 96.06 186 LYS A N 1
ATOM 1467 C CA . LYS A 1 186 ? -11.370 -2.269 26.370 1.00 96.06 186 LYS A CA 1
ATOM 1468 C C . LYS A 1 186 ? -11.582 -3.724 25.928 1.00 96.06 186 LYS A C 1
ATOM 1470 O O . LYS A 1 186 ? -10.601 -4.410 25.645 1.00 96.06 186 LYS A O 1
ATOM 1475 N N . SER A 1 187 ? -12.826 -4.200 25.901 1.00 95.38 187 SER A N 1
ATOM 1476 C CA . SER A 1 187 ? -13.145 -5.584 25.544 1.00 95.38 187 SER A CA 1
ATOM 1477 C C . SER A 1 187 ? -12.579 -5.985 24.173 1.00 95.38 187 SER A C 1
ATOM 1479 O O . SER A 1 187 ? -12.534 -5.193 23.232 1.00 95.38 187 SER A O 1
ATOM 1481 N N . GLU A 1 188 ? -12.088 -7.221 24.069 1.00 94.81 188 GLU A N 1
ATOM 1482 C CA . GLU A 1 188 ? -11.475 -7.712 22.836 1.00 94.81 188 GLU A CA 1
ATOM 1483 C C . GLU A 1 188 ? -12.534 -7.974 21.759 1.00 94.81 188 GLU A C 1
ATOM 1485 O O . GLU A 1 188 ? -13.471 -8.748 21.954 1.00 94.81 188 GLU A O 1
ATOM 1490 N N . GLU A 1 189 ? -12.351 -7.393 20.574 1.00 93.31 189 GLU A N 1
ATOM 1491 C CA . GLU A 1 189 ? -13.24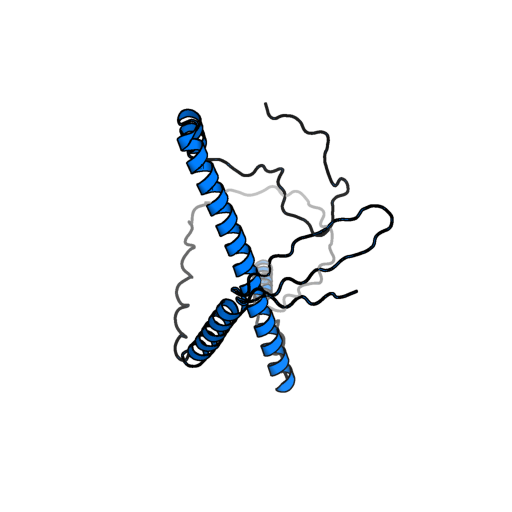9 -7.583 19.430 1.00 93.31 189 GLU A CA 1
ATOM 1492 C C . GLU A 1 189 ? -12.934 -8.880 18.656 1.00 93.31 189 GLU A C 1
ATOM 1494 O O . GLU A 1 189 ? -12.717 -8.874 17.439 1.00 93.31 189 GLU A O 1
ATOM 1499 N N . GLN A 1 190 ? -12.875 -10.017 19.357 1.00 93.50 190 GLN A N 1
ATOM 1500 C CA . GLN A 1 190 ? -12.591 -11.306 18.726 1.00 93.50 190 GLN A CA 1
ATOM 1501 C C . GLN A 1 190 ? -13.699 -11.687 17.733 1.00 93.50 190 GLN A C 1
ATOM 1503 O O . GLN A 1 190 ? -14.888 -11.662 18.039 1.00 93.50 190 GLN A O 1
ATOM 1508 N N . GLY A 1 191 ? -13.308 -12.044 16.508 1.00 92.75 191 GLY A N 1
ATOM 1509 C CA . GLY A 1 191 ? -14.245 -12.464 15.462 1.00 92.75 191 GLY A CA 1
ATOM 1510 C C . GLY A 1 191 ? -14.944 -11.327 14.708 1.00 92.75 191 GLY A C 1
ATOM 1511 O O . GLY A 1 191 ? -15.705 -11.611 13.779 1.00 92.75 191 GLY A O 1
ATOM 1512 N N . LYS A 1 192 ? -14.662 -10.055 15.022 1.00 94.88 192 LYS A N 1
ATOM 1513 C CA . LYS A 1 192 ? -15.169 -8.926 14.232 1.00 94.88 192 LYS A CA 1
ATOM 1514 C C . LYS A 1 192 ? -14.572 -8.967 12.824 1.00 94.88 192 LYS A C 1
ATOM 1516 O O . LYS A 1 192 ? -13.360 -9.049 12.636 1.00 94.88 192 LYS A O 1
ATOM 1521 N N . ARG A 1 193 ? -15.441 -8.930 11.814 1.00 94.88 193 ARG A N 1
ATOM 1522 C CA . ARG A 1 193 ? -15.068 -8.914 10.393 1.00 94.88 193 ARG A CA 1
ATOM 1523 C C . ARG A 1 193 ? -15.513 -7.606 9.762 1.00 94.88 193 ARG A C 1
ATOM 1525 O O . ARG A 1 193 ? -16.522 -7.032 10.168 1.00 94.88 193 ARG A O 1
ATOM 1532 N N . PHE A 1 194 ? -14.789 -7.168 8.737 1.00 95.56 194 PHE A N 1
ATOM 1533 C CA . PHE A 1 194 ? -15.270 -6.076 7.900 1.00 95.56 194 PHE A CA 1
ATOM 1534 C C . PHE A 1 194 ? -16.565 -6.501 7.188 1.00 95.56 194 PHE A C 1
ATOM 1536 O O . PHE A 1 194 ? -16.649 -7.640 6.713 1.00 95.56 194 PHE A O 1
ATOM 1543 N N . PRO A 1 195 ? -17.587 -5.629 7.133 1.00 93.31 195 PRO A N 1
ATOM 1544 C CA . PRO A 1 195 ? -18.812 -5.924 6.405 1.00 93.31 195 PRO A CA 1
ATOM 1545 C C . PRO A 1 195 ? -18.522 -6.031 4.904 1.00 93.31 195 PRO A C 1
ATOM 1547 O O . PRO A 1 195 ? -17.702 -5.287 4.369 1.00 93.31 195 PRO A O 1
ATOM 1550 N N . MET A 1 196 ? -19.230 -6.929 4.215 1.00 91.69 196 MET A N 1
ATOM 1551 C CA . MET A 1 196 ? -19.051 -7.161 2.773 1.00 91.69 196 MET A CA 1
ATOM 1552 C C . MET A 1 196 ? -19.418 -5.933 1.920 1.00 91.69 196 MET A C 1
ATOM 1554 O O . MET A 1 196 ? -18.935 -5.778 0.798 1.00 91.69 196 MET A O 1
ATOM 1558 N N . ASP A 1 197 ? -20.250 -5.043 2.459 1.00 91.75 197 ASP A N 1
ATOM 1559 C CA . ASP A 1 197 ? -20.662 -3.810 1.788 1.00 91.75 197 ASP A CA 1
ATOM 1560 C C . ASP A 1 197 ? -19.525 -2.783 1.682 1.00 91.75 197 ASP A C 1
ATOM 1562 O O . ASP A 1 197 ? -19.552 -1.927 0.795 1.00 91.75 197 ASP A O 1
ATOM 1566 N N . LEU A 1 198 ? -18.489 -2.889 2.528 1.00 94.75 198 LEU A N 1
ATOM 1567 C CA . LEU A 1 198 ? -17.291 -2.058 2.436 1.00 94.75 198 LEU A CA 1
ATOM 1568 C C . LEU A 1 198 ? -16.385 -2.575 1.308 1.00 94.75 198 LEU A C 1
ATOM 1570 O O . LEU A 1 198 ? -15.468 -3.370 1.515 1.00 9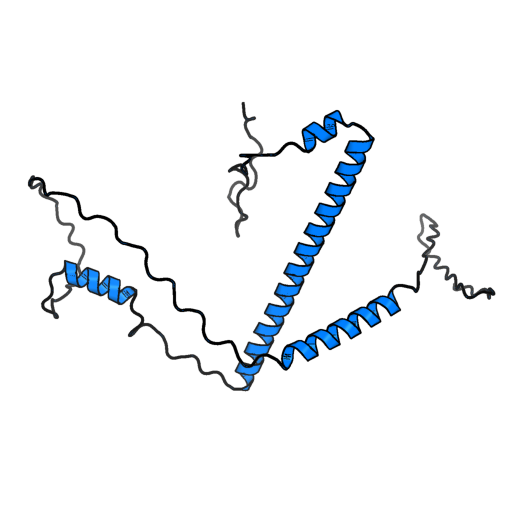4.75 198 LEU A O 1
ATOM 1574 N N . ARG A 1 199 ? -16.678 -2.131 0.085 1.00 94.62 199 ARG A N 1
ATOM 1575 C CA . ARG A 1 199 ? -15.977 -2.552 -1.136 1.00 94.62 199 ARG A CA 1
ATOM 1576 C C . ARG A 1 199 ? -14.637 -1.835 -1.318 1.00 94.62 199 ARG A C 1
ATOM 1578 O O . ARG A 1 199 ? -14.453 -0.700 -0.887 1.00 94.62 199 ARG A O 1
ATOM 1585 N N . VAL A 1 200 ? -13.718 -2.493 -2.028 1.00 96.62 200 VAL A N 1
ATOM 1586 C CA . VAL A 1 200 ? -12.464 -1.882 -2.495 1.00 96.62 200 VAL A CA 1
ATOM 1587 C C . VAL A 1 200 ? -12.781 -0.831 -3.572 1.00 96.62 200 VAL A C 1
ATOM 1589 O O . VAL A 1 200 ? -13.594 -1.123 -4.455 1.00 96.62 200 VAL A O 1
ATOM 1592 N N . PRO A 1 201 ? -12.163 0.366 -3.531 1.00 97.00 201 PRO A N 1
ATOM 1593 C CA . PRO A 1 201 ? -12.369 1.394 -4.550 1.00 97.00 201 PRO A CA 1
ATOM 1594 C C . PRO A 1 201 ? -12.061 0.893 -5.969 1.00 97.00 201 PRO A C 1
ATOM 1596 O O . PRO A 1 201 ? -11.046 0.233 -6.193 1.00 97.00 201 PRO A O 1
ATOM 1599 N N . THR A 1 202 ? -12.930 1.223 -6.925 1.00 97.44 202 THR A N 1
ATOM 1600 C CA . THR A 1 202 ? -12.772 0.912 -8.355 1.00 97.44 202 THR A CA 1
ATOM 1601 C C . THR A 1 202 ? -12.290 2.137 -9.136 1.00 97.44 202 THR A C 1
ATOM 1603 O O . THR A 1 202 ? -12.474 3.266 -8.690 1.00 97.44 202 THR A O 1
ATOM 1606 N N . GLU A 1 203 ? -11.687 1.926 -10.312 1.00 97.62 203 GLU A N 1
ATOM 1607 C CA . GLU A 1 203 ? -11.205 3.021 -11.177 1.00 97.62 203 GLU A CA 1
ATOM 1608 C C . GLU A 1 203 ? -12.352 3.885 -11.723 1.00 97.62 203 GLU A C 1
ATOM 1610 O O . GLU A 1 203 ? -12.270 5.111 -11.710 1.00 97.62 203 GLU A O 1
ATOM 1615 N N . TYR A 1 204 ? -13.448 3.248 -12.143 1.00 97.56 204 TYR A N 1
ATOM 1616 C CA . TYR A 1 204 ? -14.655 3.920 -12.621 1.00 97.56 204 TYR A CA 1
ATOM 1617 C C . TYR A 1 204 ? -15.839 3.632 -11.691 1.00 97.56 204 TYR A C 1
ATOM 1619 O O . TYR A 1 204 ? -15.928 2.524 -11.138 1.00 97.56 204 TYR A O 1
ATOM 1627 N N . PRO A 1 205 ? -16.756 4.599 -11.502 1.00 97.94 205 PRO A N 1
ATOM 1628 C CA . PRO A 1 205 ? -17.925 4.396 -10.663 1.00 97.94 205 PRO A CA 1
ATOM 1629 C C . PRO A 1 205 ? -18.941 3.449 -11.333 1.00 97.94 205 PRO A C 1
ATOM 1631 O O . PRO A 1 205 ? -19.031 3.395 -12.561 1.00 97.94 205 PRO A O 1
ATOM 1634 N N . PRO A 1 206 ? -19.743 2.712 -10.547 1.00 97.44 206 PRO A N 1
ATOM 1635 C CA . PRO A 1 206 ? -20.870 1.936 -11.063 1.00 97.44 206 PRO A CA 1
ATOM 1636 C C . PRO A 1 206 ? -22.049 2.836 -11.477 1.00 97.44 206 PRO A C 1
ATOM 1638 O O . PRO A 1 206 ? -22.150 3.981 -11.043 1.00 97.44 206 PRO A O 1
ATOM 1641 N N . ASN A 1 207 ? -23.016 2.279 -12.223 1.00 97.56 207 ASN A N 1
ATOM 1642 C CA . ASN A 1 207 ? -24.235 2.996 -12.650 1.00 97.56 207 ASN A CA 1
ATOM 1643 C C . ASN A 1 207 ? -25.031 3.611 -11.483 1.00 97.56 207 ASN A C 1
ATOM 1645 O O . ASN A 1 207 ? -25.660 4.653 -11.638 1.00 97.56 207 ASN A O 1
ATOM 1649 N N . LYS A 1 208 ? -25.027 2.955 -10.317 1.00 96.00 208 LYS A N 1
ATOM 1650 C CA . LYS A 1 208 ? -25.585 3.480 -9.066 1.00 96.00 208 LYS A CA 1
ATOM 1651 C C . LYS A 1 208 ? -24.446 3.657 -8.074 1.00 96.00 208 LYS A C 1
ATOM 1653 O O . LYS A 1 208 ? -23.960 2.668 -7.532 1.00 96.00 208 LYS A O 1
ATOM 1658 N N . ILE A 1 209 ? -24.028 4.905 -7.868 1.00 96.00 209 ILE A N 1
ATOM 1659 C CA . ILE A 1 209 ? -22.868 5.259 -7.035 1.00 96.00 209 ILE A CA 1
ATOM 1660 C C . ILE A 1 209 ? -23.119 4.903 -5.568 1.00 96.00 209 ILE A C 1
ATOM 1662 O O . ILE A 1 209 ? -22.251 4.336 -4.910 1.00 96.00 209 ILE A O 1
ATOM 1666 N N . TRP A 1 210 ? -24.317 5.211 -5.069 1.00 94.88 210 TRP A N 1
ATOM 1667 C CA . TRP A 1 210 ? -24.683 5.010 -3.675 1.00 94.88 210 TRP A CA 1
ATOM 1668 C C . TRP A 1 210 ? -26.094 4.438 -3.545 1.00 94.88 210 TRP A C 1
ATOM 1670 O O . TRP A 1 210 ? -27.001 4.810 -4.293 1.00 94.88 210 TRP A O 1
ATOM 1680 N N . TYR A 1 211 ? -26.282 3.532 -2.586 1.00 93.62 211 TYR A N 1
ATOM 1681 C CA . TYR A 1 211 ? -27.579 2.940 -2.273 1.00 93.62 211 TYR A CA 1
ATOM 1682 C C . TYR A 1 211 ? -28.135 3.588 -1.006 1.00 93.62 211 TYR A C 1
ATOM 1684 O O . TYR A 1 211 ? -27.628 3.359 0.086 1.00 93.62 211 TYR A O 1
ATOM 1692 N N . HIS A 1 212 ? -29.185 4.398 -1.152 1.00 94.75 212 HIS A N 1
ATOM 1693 C CA . HIS A 1 212 ? -29.849 5.042 -0.012 1.00 94.75 212 HIS A CA 1
ATOM 1694 C C . HIS A 1 212 ? -30.809 4.102 0.730 1.00 94.75 212 HIS A C 1
ATOM 1696 O O . HIS A 1 212 ? -31.000 4.246 1.931 1.00 94.75 212 HIS A O 1
ATOM 1702 N N . ALA A 1 213 ? -31.400 3.133 0.027 1.00 92.62 213 ALA A N 1
ATOM 1703 C CA . ALA A 1 213 ? -32.319 2.162 0.611 1.00 92.62 213 ALA A CA 1
ATOM 1704 C C . ALA A 1 213 ? -31.548 0.925 1.101 1.00 92.62 213 ALA A C 1
ATOM 1706 O O . ALA A 1 213 ? -31.341 -0.018 0.334 1.00 92.62 213 ALA A O 1
ATOM 1707 N N . PHE A 1 214 ? -31.109 0.941 2.361 1.00 91.06 214 PHE A N 1
ATOM 1708 C CA . PHE A 1 214 ? -30.541 -0.225 3.043 1.00 91.06 214 PHE A CA 1
ATOM 1709 C C . PHE A 1 214 ? -31.554 -0.804 4.039 1.00 91.06 214 PHE A C 1
ATOM 1711 O O . PHE A 1 214 ? -32.411 -0.087 4.549 1.00 91.06 214 PHE A O 1
ATOM 1718 N N . LYS A 1 215 ? -31.478 -2.114 4.287 1.00 89.25 215 LYS A N 1
ATOM 1719 C CA . LYS A 1 215 ? -32.252 -2.767 5.349 1.00 89.25 215 LYS A CA 1
ATOM 1720 C C . LYS A 1 215 ? -31.398 -2.818 6.607 1.00 89.25 215 LYS A C 1
ATOM 1722 O O . LYS A 1 215 ? -30.220 -3.165 6.521 1.00 89.25 215 LYS A O 1
ATOM 1727 N N . GLU A 1 216 ? -31.982 -2.469 7.745 1.00 85.06 216 GLU A N 1
ATOM 1728 C CA . GLU A 1 216 ? -31.329 -2.656 9.036 1.00 85.06 216 GLU A CA 1
ATOM 1729 C C . GLU A 1 216 ? -31.144 -4.156 9.293 1.00 85.06 216 GLU A C 1
ATOM 1731 O O . GLU A 1 216 ? -31.962 -4.983 8.885 1.00 85.06 216 GLU A O 1
ATOM 1736 N N . LYS A 1 217 ? -29.997 -4.512 9.868 1.00 74.38 217 LYS A N 1
ATOM 1737 C CA . LYS A 1 217 ? -29.651 -5.898 10.174 1.00 74.38 217 LYS A CA 1
ATOM 1738 C C . LYS A 1 217 ? -30.431 -6.294 11.434 1.00 74.38 217 LYS A C 1
ATOM 1740 O O . LYS A 1 217 ? -30.168 -5.703 12.478 1.00 74.38 217 LYS A O 1
ATOM 1745 N N . GLU A 1 218 ? -31.379 -7.223 11.311 1.00 61.59 218 GLU A N 1
ATOM 1746 C CA . GLU A 1 218 ? -32.046 -7.883 12.452 1.00 61.59 218 GLU A CA 1
ATOM 1747 C C . GLU A 1 218 ? -31.080 -8.795 13.224 1.00 61.59 218 GLU A C 1
ATOM 1749 O O . GLU A 1 218 ? -30.175 -9.390 12.581 1.00 61.59 218 GLU A O 1
#

pLDDT: mean 74.81, std 23.22, range [33.06, 98.81]

Sequence (218 aa):
MYFQVPCIDGLIIAFVVTFHPFCMIITFFQIQHATLTDLLTILERQIKQMFESSSGSRLGLTLMSNMLLINKCALGAAPAKNPSIGQFSVIFTRGKRTKSKGGLPPLAQRVITQLSVLSASRKQPKLLKLSREDLIKHETIQRCWSTYQAELRAKRNEQLKLQYKSISKAMNLLSELNPKLYEAAKSEEQGKRFPMDLRVPTEYPPNKIWYHAFKEKE

Foldseek 3Di:
DWDADDDPDPDGFGWDFDDDPPDGDGDGDDDDPPPPVVVVVVVVVVVVVVVVVPPDDDDDPDDDPDDDDDDDDDDDDDDDDDDDDDDDDDPCPVPPDPPCPDPDDVVVVVVVVVVVVVDPPPPDDPDDDDDPVVVVVVVVVVVVVVVVVVVVVVVVVVVVVVVVVVVVVVLVVCCVVPVVVSVVVPDDPPPDDDDPVPDDDDPDADPDNDDPDDDDDD

Organism: Zygotorulaspora mrakii (NCBI:txid42260)

Radius of gyration: 35.79 Å; chains: 1; bounding box: 62×102×74 Å

Secondary structure (DSSP, 8-state):
-------SSS----------TT----------TTHHHHHHHHHHHHHHHHHHTTS---------------------------------------------SS---HHHHHHHHHHHHH--TTTSPPPPPPPHHHHHHHHHHHHHHHHHHHHHHHHHHHHHHHHHHHHHHHHHHHHHH-HHHHHHHHS--TT----TTSPPPPSS--SS----------

InterPro domains:
  IPR019192 Large ribosomal subunit protein mL40 [PF09812] (94-206)
  IPR042831 Large ribosomal subunit protein mL40, fungi [PTHR39150] (68-217)